Protein AF-A0A439CW96-F1 (afdb_monomer_lite)

Secondary structure (DSSP, 8-state):
-PPPHHHHHHHHHHHHHHHHHHH----HHHHHHHHHHHHHHTT-TTT---HHHHHHHHHHHH-HHHHHHTTPPPPPHHHHHHHHHHHHHHHHHHHHHHH-HHHHHHHHHHHHHHHHIIIII-GGGT--SS------SSPPPTT----PPPP--S----SS--THHHHHHHHHHHHHHHHTT-

Sequence (182 aa):
MVMPPGALLASARSTMESLAVSEIRPSAASADLANNIITGLAGQPPTYASRGFMCAQAYWLNGRALAEKLEIDPPSLYYSSLVLGQCIFFMAMAYVNRTFSWLDERNINVVRKIFYTVLLEDKSKGALGYESKFLFKYLPEFGKMSTERGVATARTGVTKPGIERTALLSLITFSERGDEML

Radius of gyration: 20.48 Å; chains: 1; bounding box: 45×59×49 Å

pLDDT: mean 80.74, std 14.7, range [41.91, 96.0]

Structure (mmCIF, N/CA/C/O backbone):
data_AF-A0A439CW96-F1
#
_entry.id   AF-A0A439CW96-F1
#
loop_
_atom_site.group_PDB
_atom_site.id
_atom_site.type_symbol
_atom_site.label_atom_id
_atom_site.label_alt_id
_atom_site.label_comp_id
_atom_site.label_asym_id
_atom_site.label_entity_id
_atom_site.label_seq_id
_atom_site.pdbx_PDB_ins_code
_atom_site.Cartn_x
_atom_site.Cartn_y
_atom_site.Cartn_z
_atom_site.occupancy
_atom_site.B_iso_or_equiv
_atom_site.auth_seq_id
_atom_site.auth_comp_id
_atom_site.auth_asym_id
_atom_site.auth_atom_id
_atom_site.pdbx_PDB_model_num
ATOM 1 N N . MET A 1 1 ? 22.455 -15.485 29.164 1.00 52.53 1 MET A N 1
ATOM 2 C CA . MET A 1 1 ? 22.719 -14.040 29.003 1.00 52.53 1 MET A CA 1
ATOM 3 C C . MET A 1 1 ? 21.521 -13.440 28.281 1.00 52.53 1 MET A C 1
ATOM 5 O O . MET A 1 1 ? 21.306 -13.774 27.126 1.00 52.53 1 MET A O 1
ATOM 9 N N . VAL A 1 2 ? 20.666 -12.693 28.983 1.00 65.12 2 VAL A N 1
ATOM 10 C CA . VAL A 1 2 ? 19.451 -12.090 28.404 1.00 65.12 2 VAL A CA 1
ATOM 11 C C . VAL A 1 2 ? 19.848 -10.743 27.804 1.00 65.12 2 VAL A C 1
ATOM 13 O O . VAL A 1 2 ? 20.397 -9.903 28.512 1.00 65.12 2 VAL A O 1
ATOM 16 N N . MET A 1 3 ? 19.643 -10.562 26.499 1.00 61.06 3 MET A N 1
ATOM 17 C CA . MET A 1 3 ? 19.932 -9.289 25.834 1.00 61.06 3 MET A CA 1
ATOM 18 C C . MET A 1 3 ? 18.962 -8.197 26.311 1.00 61.06 3 MET A C 1
ATOM 20 O O . MET A 1 3 ? 17.778 -8.484 26.502 1.00 61.06 3 MET A O 1
ATOM 24 N N . PRO A 1 4 ? 19.419 -6.942 26.474 1.00 72.94 4 PRO A N 1
ATOM 25 C CA . PRO A 1 4 ? 18.525 -5.834 26.782 1.00 72.94 4 PRO A CA 1
ATOM 26 C C . PRO A 1 4 ? 17.531 -5.610 25.623 1.00 72.94 4 PRO A C 1
ATOM 28 O O . PRO A 1 4 ? 17.892 -5.806 24.460 1.00 72.94 4 PRO A O 1
ATOM 31 N N . PRO A 1 5 ? 16.290 -5.167 25.900 1.00 68.19 5 PRO A N 1
ATOM 32 C CA . PRO A 1 5 ? 15.204 -5.118 24.913 1.00 68.19 5 PRO A CA 1
ATOM 33 C C . PRO A 1 5 ? 15.522 -4.270 23.667 1.00 68.19 5 PRO A C 1
ATOM 35 O O . PRO A 1 5 ? 15.076 -4.597 22.571 1.00 68.19 5 PRO A O 1
ATOM 38 N N . GLY A 1 6 ? 16.355 -3.230 23.796 1.00 72.38 6 GLY A N 1
ATOM 39 C CA . GLY A 1 6 ? 16.816 -2.426 22.656 1.00 72.38 6 GLY A CA 1
ATOM 40 C C . GLY A 1 6 ? 17.860 -3.117 21.765 1.00 72.38 6 GLY A C 1
ATOM 41 O O . GLY A 1 6 ? 17.900 -2.866 20.562 1.00 72.38 6 GLY A O 1
ATOM 42 N N . ALA A 1 7 ? 18.672 -4.025 22.317 1.00 75.81 7 ALA A N 1
ATOM 43 C CA . ALA A 1 7 ? 19.696 -4.744 21.554 1.00 75.81 7 ALA A CA 1
ATOM 44 C C . ALA A 1 7 ? 19.087 -5.812 20.634 1.00 75.81 7 ALA A C 1
ATOM 46 O O . ALA A 1 7 ? 19.586 -6.024 19.530 1.00 75.81 7 ALA A O 1
ATOM 47 N N . LEU A 1 8 ? 17.971 -6.426 21.044 1.00 81.75 8 LEU A N 1
ATOM 48 C CA . LEU A 1 8 ? 17.232 -7.363 20.196 1.00 81.75 8 LEU A CA 1
ATOM 49 C C . LEU A 1 8 ? 16.668 -6.665 18.951 1.00 81.75 8 LEU A C 1
ATOM 51 O O . LEU A 1 8 ? 16.793 -7.196 17.852 1.00 81.75 8 LEU A O 1
ATOM 55 N N . LEU A 1 9 ? 16.101 -5.464 19.107 1.00 88.19 9 LEU A N 1
ATOM 56 C CA . LEU A 1 9 ? 15.564 -4.684 17.986 1.00 88.19 9 LEU A CA 1
ATOM 57 C C . LEU A 1 9 ? 16.662 -4.276 17.001 1.00 88.19 9 LEU A C 1
ATOM 59 O O . LEU A 1 9 ? 16.488 -4.423 15.793 1.00 88.19 9 LEU A O 1
ATOM 63 N N . ALA A 1 10 ? 17.805 -3.806 17.507 1.00 88.62 10 ALA A N 1
ATOM 64 C CA . ALA A 1 10 ? 18.946 -3.448 16.669 1.00 88.62 10 ALA A CA 1
ATOM 65 C C . ALA A 1 10 ? 19.503 -4.663 15.906 1.00 88.62 10 ALA A C 1
ATOM 67 O O . ALA A 1 10 ? 19.763 -4.578 14.706 1.00 88.62 10 ALA A O 1
ATOM 68 N N . SER A 1 11 ? 19.629 -5.811 16.578 1.00 90.50 11 SER A N 1
ATOM 69 C CA . SER A 1 11 ? 20.090 -7.058 15.961 1.00 90.50 11 SER A CA 1
ATOM 70 C 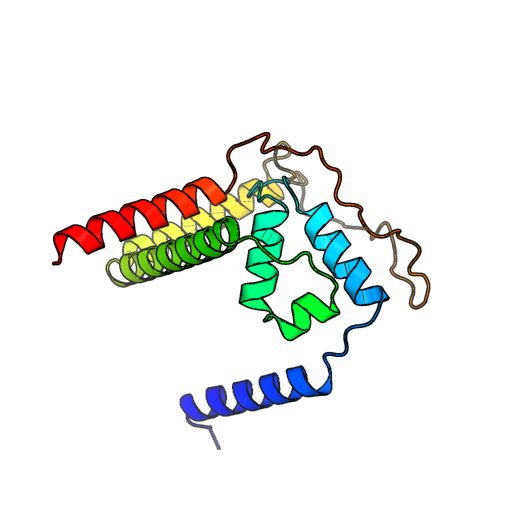C . SER A 1 11 ? 19.101 -7.594 14.917 1.00 90.50 11 SER A C 1
ATOM 72 O O . SER A 1 11 ? 19.513 -7.961 13.815 1.00 90.50 11 SER A O 1
ATOM 74 N N . ALA A 1 12 ? 17.798 -7.573 15.214 1.00 90.44 12 ALA A N 1
ATOM 75 C CA . ALA A 1 12 ? 16.750 -7.975 14.278 1.00 90.44 12 ALA A CA 1
ATOM 76 C C . ALA A 1 12 ? 16.735 -7.080 13.033 1.00 90.44 12 ALA A C 1
ATOM 78 O O . ALA A 1 12 ? 16.697 -7.585 11.911 1.00 90.44 12 ALA A O 1
ATOM 79 N N . ARG A 1 13 ? 16.846 -5.759 13.224 1.00 91.44 13 ARG A N 1
ATOM 80 C CA . ARG A 1 13 ? 16.946 -4.787 12.132 1.00 91.44 13 ARG A CA 1
ATOM 81 C C . ARG A 1 13 ? 18.163 -5.055 11.253 1.00 91.44 13 ARG A C 1
ATOM 83 O O . ARG A 1 13 ? 18.009 -5.175 10.045 1.00 91.44 13 ARG A O 1
ATOM 90 N N . SER A 1 14 ? 19.341 -5.211 11.854 1.00 92.88 14 SER A N 1
ATOM 91 C CA . SER A 1 14 ? 20.579 -5.498 11.120 1.00 92.88 14 SER A CA 1
ATOM 92 C C . SER A 1 14 ? 20.485 -6.796 10.310 1.00 92.88 14 SER A C 1
ATOM 94 O O . SER A 1 14 ? 20.914 -6.841 9.156 1.00 92.88 14 SER A O 1
ATOM 96 N N . THR A 1 15 ? 19.870 -7.833 10.882 1.00 93.12 15 THR A N 1
ATOM 97 C CA . THR A 1 15 ? 19.657 -9.115 10.197 1.00 93.12 15 THR A CA 1
ATOM 98 C C . THR A 1 15 ? 18.703 -8.954 9.012 1.00 93.12 15 THR A C 1
ATOM 100 O O . THR A 1 15 ? 19.012 -9.407 7.913 1.00 93.12 15 THR A O 1
ATOM 103 N N . MET A 1 16 ? 17.568 -8.270 9.201 1.00 92.50 16 MET A N 1
ATOM 104 C CA . MET A 1 16 ? 16.607 -8.009 8.123 1.00 92.50 16 MET A CA 1
ATOM 105 C C . MET A 1 16 ? 17.199 -7.148 7.004 1.00 92.50 16 MET A C 1
ATOM 107 O O . MET A 1 16 ? 17.011 -7.478 5.838 1.00 92.50 16 MET A O 1
ATOM 111 N N . GLU A 1 17 ? 17.930 -6.081 7.336 1.00 91.56 17 GLU A N 1
ATOM 112 C CA . GLU A 1 17 ? 18.596 -5.220 6.349 1.00 91.56 17 GLU A CA 1
ATOM 113 C C . GLU A 1 17 ? 19.644 -6.006 5.547 1.00 91.56 17 GLU A C 1
ATOM 115 O O . GLU A 1 17 ? 19.702 -5.883 4.325 1.00 91.56 17 GLU A O 1
ATOM 120 N N . SER A 1 18 ? 20.412 -6.877 6.210 1.00 92.44 18 SER A N 1
ATOM 121 C CA . SER A 1 18 ? 21.399 -7.734 5.542 1.00 92.44 18 SER A CA 1
ATOM 122 C C . SER A 1 18 ? 20.739 -8.699 4.554 1.00 92.44 18 SER A C 1
ATOM 124 O O . SER A 1 18 ? 21.168 -8.780 3.405 1.00 92.44 18 SER A O 1
ATOM 126 N N . LEU A 1 19 ? 19.664 -9.379 4.974 1.00 90.56 19 LEU A N 1
ATOM 127 C CA . LEU A 1 19 ? 18.907 -10.302 4.121 1.00 90.56 19 LEU A CA 1
ATOM 128 C C . LEU A 1 19 ? 18.227 -9.585 2.952 1.00 90.56 19 LEU A C 1
ATOM 130 O O . LEU A 1 19 ? 18.249 -10.075 1.825 1.00 90.56 19 LEU A O 1
ATOM 134 N N . ALA A 1 20 ? 17.637 -8.414 3.199 1.00 86.44 20 ALA A N 1
ATOM 135 C CA . ALA A 1 20 ? 16.988 -7.629 2.157 1.00 86.44 20 ALA A CA 1
ATOM 136 C C . ALA A 1 20 ? 17.982 -7.230 1.056 1.00 86.44 20 ALA A C 1
ATOM 138 O O . ALA A 1 20 ? 17.645 -7.277 -0.123 1.00 86.44 20 ALA A O 1
ATOM 139 N N . VAL A 1 21 ? 19.218 -6.880 1.418 1.00 87.19 21 VAL A N 1
ATOM 140 C CA . VAL A 1 21 ? 20.254 -6.515 0.443 1.00 87.19 21 VAL A CA 1
ATOM 141 C C . VAL A 1 21 ? 20.854 -7.743 -0.253 1.00 87.19 21 VAL A C 1
ATOM 143 O O . VAL A 1 21 ? 21.155 -7.664 -1.444 1.00 87.19 21 VAL A O 1
ATOM 146 N N . SER A 1 22 ? 21.033 -8.872 0.444 1.00 89.00 22 SER A N 1
ATOM 147 C CA . SER A 1 22 ? 21.681 -10.060 -0.136 1.00 89.00 22 SER A CA 1
ATOM 148 C C . SER A 1 22 ? 20.760 -10.875 -1.048 1.00 89.00 22 SER A C 1
ATOM 150 O O . SER A 1 22 ? 21.199 -11.327 -2.113 1.00 89.00 22 SER A O 1
ATOM 152 N N . GLU A 1 23 ? 19.494 -11.038 -0.649 1.00 88.81 23 GLU A N 1
ATOM 153 C CA . GLU A 1 23 ? 18.560 -11.987 -1.266 1.00 88.81 23 GLU A CA 1
ATOM 154 C C . GLU A 1 23 ? 17.615 -11.355 -2.292 1.00 88.81 23 GLU A C 1
ATOM 156 O O . GLU A 1 23 ? 17.154 -12.041 -3.207 1.00 88.81 23 GLU A O 1
ATOM 161 N N . ILE A 1 24 ? 17.307 -10.056 -2.194 1.00 87.56 24 ILE A N 1
ATOM 162 C CA . ILE A 1 24 ? 16.339 -9.430 -3.106 1.00 87.56 24 ILE A CA 1
ATOM 163 C C . ILE A 1 24 ? 16.982 -9.215 -4.479 1.00 87.56 24 ILE A C 1
ATOM 165 O O . ILE A 1 24 ? 17.695 -8.242 -4.733 1.00 87.56 24 ILE A O 1
ATOM 169 N N . ARG A 1 25 ? 16.679 -10.132 -5.401 1.00 89.44 25 ARG A N 1
ATOM 170 C CA . ARG A 1 25 ? 17.094 -10.074 -6.807 1.00 89.44 25 ARG A CA 1
ATOM 171 C C . ARG A 1 25 ? 15.866 -10.112 -7.713 1.00 89.44 25 ARG A C 1
ATOM 173 O O . ARG A 1 25 ? 15.357 -11.196 -8.000 1.00 89.44 25 ARG A O 1
ATOM 180 N N . PRO A 1 26 ? 15.366 -8.947 -8.158 1.00 89.69 26 PRO A N 1
ATOM 181 C CA . PRO A 1 26 ? 14.248 -8.910 -9.087 1.00 89.69 26 PRO A CA 1
ATOM 182 C C . PRO A 1 26 ? 14.643 -9.580 -10.409 1.00 89.69 26 PRO A C 1
ATOM 184 O O . PRO A 1 26 ? 15.727 -9.361 -10.948 1.00 89.69 26 PRO A O 1
ATOM 187 N N . SER A 1 27 ? 13.745 -10.422 -10.898 1.00 91.44 27 SER A N 1
ATOM 188 C CA . SER A 1 27 ? 13.797 -11.142 -12.171 1.00 91.44 27 SER A CA 1
ATOM 189 C C . SER A 1 27 ? 12.562 -10.812 -13.013 1.00 91.44 27 SER A C 1
ATOM 191 O O . SER A 1 27 ? 11.566 -10.317 -12.478 1.00 91.44 27 SER A O 1
ATOM 193 N N . ALA A 1 28 ? 12.580 -11.149 -14.306 1.00 89.69 28 ALA A N 1
ATOM 194 C CA . ALA A 1 28 ? 11.418 -10.974 -15.187 1.00 89.69 28 ALA A CA 1
ATOM 195 C C . ALA A 1 28 ? 10.148 -11.625 -14.599 1.00 89.69 28 ALA A C 1
ATOM 197 O O . ALA A 1 28 ? 9.114 -10.980 -14.462 1.00 89.69 28 ALA A O 1
ATOM 198 N N . ALA A 1 29 ? 10.281 -12.854 -14.090 1.00 88.06 29 ALA A N 1
ATOM 199 C CA . ALA A 1 29 ? 9.202 -13.578 -13.424 1.00 88.06 29 ALA A CA 1
ATOM 200 C C . ALA A 1 29 ? 8.619 -12.821 -12.211 1.00 88.06 29 ALA A C 1
ATOM 202 O O . ALA A 1 29 ? 7.410 -12.839 -11.980 1.00 88.06 29 ALA A O 1
ATOM 203 N N . SER A 1 30 ? 9.465 -12.138 -11.430 1.00 90.00 30 SER A N 1
ATOM 204 C CA . SER A 1 30 ? 9.002 -11.332 -10.292 1.00 90.00 30 SER A CA 1
ATOM 205 C C . SER A 1 30 ? 8.322 -10.027 -10.714 1.00 90.00 30 SER A C 1
ATOM 207 O O . SER A 1 30 ? 7.385 -9.599 -10.043 1.00 90.00 30 SER A O 1
ATOM 209 N N . ALA A 1 31 ? 8.747 -9.420 -11.827 1.00 91.88 31 ALA A N 1
ATOM 210 C CA . ALA A 1 31 ? 8.111 -8.229 -12.389 1.00 91.88 31 ALA A CA 1
ATOM 211 C C . ALA A 1 31 ? 6.704 -8.550 -12.920 1.00 91.88 31 ALA A C 1
ATOM 213 O O . ALA A 1 31 ? 5.745 -7.822 -12.636 1.00 91.88 31 ALA A O 1
ATOM 214 N N . ASP A 1 32 ? 6.560 -9.686 -13.607 1.00 91.75 32 ASP A N 1
ATOM 215 C CA . ASP A 1 32 ? 5.264 -10.192 -14.063 1.00 91.75 32 ASP A CA 1
ATOM 216 C C . ASP A 1 32 ? 4.342 -10.479 -12.877 1.00 91.75 32 ASP A C 1
ATOM 218 O O . ASP A 1 32 ? 3.198 -10.020 -12.842 1.00 91.75 32 ASP A O 1
ATOM 222 N N . LEU A 1 33 ? 4.853 -11.168 -11.852 1.00 91.50 33 LEU A N 1
ATOM 223 C CA . LEU A 1 33 ? 4.088 -11.464 -10.645 1.00 91.50 33 LEU A CA 1
ATOM 224 C C . LEU A 1 33 ? 3.634 -10.189 -9.919 1.00 91.50 33 LEU A C 1
ATOM 226 O O . LEU A 1 33 ? 2.467 -10.090 -9.541 1.00 91.50 33 LEU A O 1
ATOM 230 N N . ALA A 1 34 ? 4.517 -9.202 -9.747 1.00 93.19 34 ALA A N 1
ATOM 231 C CA . ALA A 1 34 ? 4.181 -7.939 -9.092 1.00 93.19 34 ALA A CA 1
ATOM 232 C C . ALA A 1 34 ? 3.062 -7.194 -9.838 1.00 93.19 34 ALA A C 1
ATOM 234 O O . ALA A 1 34 ? 2.085 -6.753 -9.227 1.00 93.19 34 ALA A O 1
ATOM 235 N N . ASN A 1 35 ? 3.151 -7.109 -11.167 1.00 93.88 35 ASN A N 1
ATOM 236 C CA . ASN A 1 35 ? 2.121 -6.466 -11.981 1.00 93.88 35 ASN A CA 1
ATOM 237 C C . ASN A 1 35 ? 0.805 -7.255 -12.005 1.00 93.88 35 ASN A C 1
ATOM 239 O O . ASN A 1 35 ? -0.267 -6.643 -12.004 1.00 93.88 35 ASN A O 1
ATOM 243 N N . ASN A 1 36 ? 0.860 -8.586 -11.937 1.00 91.44 36 ASN A N 1
ATOM 244 C CA . ASN A 1 36 ? -0.321 -9.440 -11.811 1.00 91.44 36 ASN A CA 1
ATOM 245 C C . ASN A 1 36 ? -1.033 -9.237 -10.473 1.00 91.44 36 ASN A C 1
ATOM 247 O O . ASN A 1 36 ? -2.257 -9.140 -10.454 1.00 91.44 36 ASN A O 1
ATOM 251 N N . ILE A 1 37 ? -0.290 -9.106 -9.370 1.00 92.38 37 ILE A N 1
ATOM 252 C CA . ILE A 1 37 ? -0.865 -8.794 -8.053 1.00 92.38 37 ILE A CA 1
ATOM 253 C C . ILE A 1 37 ? -1.561 -7.432 -8.092 1.00 92.38 37 ILE A C 1
ATOM 255 O O . ILE A 1 37 ? -2.721 -7.331 -7.695 1.00 92.38 37 ILE A O 1
ATOM 259 N N . ILE A 1 38 ? -0.895 -6.392 -8.608 1.00 93.12 38 ILE A N 1
ATOM 260 C CA . ILE A 1 38 ? -1.498 -5.053 -8.671 1.00 93.12 38 ILE A CA 1
ATOM 261 C C . ILE A 1 38 ? -2.743 -5.067 -9.564 1.00 93.12 38 ILE A C 1
ATOM 263 O O . ILE A 1 38 ? -3.768 -4.507 -9.195 1.00 93.12 38 ILE A O 1
ATOM 267 N N . THR A 1 39 ? -2.687 -5.720 -10.723 1.00 90.06 39 THR A N 1
ATOM 268 C CA . THR A 1 39 ? -3.833 -5.800 -11.641 1.00 90.06 39 THR A CA 1
ATOM 269 C C . THR A 1 39 ? -4.982 -6.602 -11.033 1.00 90.06 39 THR A C 1
ATOM 271 O O . THR A 1 39 ? -6.131 -6.178 -11.109 1.00 90.06 39 THR A O 1
ATOM 274 N N . GLY A 1 40 ? -4.679 -7.722 -10.375 1.00 86.06 40 GLY A N 1
ATOM 275 C CA . GLY A 1 40 ? -5.670 -8.586 -9.739 1.00 86.06 40 GLY A CA 1
ATOM 276 C C . GLY A 1 40 ? -6.372 -7.942 -8.545 1.00 86.06 40 GLY A C 1
ATOM 277 O O . GLY A 1 40 ? -7.528 -8.256 -8.292 1.00 86.06 40 GLY A O 1
ATOM 278 N N . LEU A 1 41 ? -5.709 -7.026 -7.833 1.00 89.00 41 LEU A N 1
ATOM 279 C CA . LEU A 1 41 ? -6.296 -6.291 -6.706 1.00 89.00 41 LEU A CA 1
ATOM 280 C C . LEU A 1 41 ? -6.974 -4.977 -7.123 1.00 89.00 41 LEU A C 1
ATOM 282 O O . LEU A 1 41 ? -7.729 -4.394 -6.341 1.00 89.00 41 LEU A O 1
ATOM 286 N N . ALA A 1 42 ? -6.739 -4.502 -8.348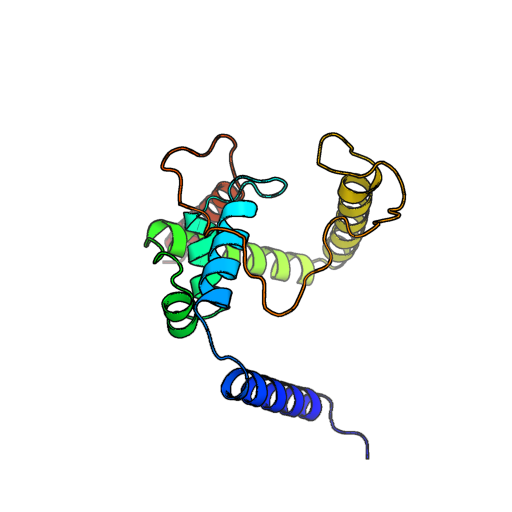 1.00 89.44 42 ALA A N 1
ATOM 287 C CA . ALA A 1 42 ? -7.241 -3.208 -8.795 1.00 89.44 42 ALA A CA 1
ATOM 288 C C . ALA A 1 42 ? -8.760 -3.191 -8.879 1.00 89.44 42 ALA A C 1
ATOM 290 O O . ALA A 1 42 ? -9.386 -4.056 -9.494 1.00 89.44 42 ALA A O 1
ATOM 291 N N . GLY A 1 43 ? -9.357 -2.183 -8.240 1.00 84.44 43 GLY A N 1
ATOM 292 C CA . GLY A 1 43 ? -10.804 -2.016 -8.196 1.00 84.44 43 GLY A CA 1
ATOM 293 C C . GLY A 1 43 ? -11.539 -3.172 -7.515 1.00 84.44 43 GLY A C 1
ATOM 294 O O . GLY A 1 43 ? -12.754 -3.271 -7.676 1.00 84.44 43 GLY A O 1
ATOM 295 N N . GLN A 1 44 ? -10.844 -4.037 -6.768 1.00 82.25 44 GLN A N 1
ATOM 296 C CA . GLN A 1 44 ? -11.469 -5.149 -6.058 1.00 82.25 44 GLN A CA 1
ATOM 297 C C . GLN A 1 44 ? -11.900 -4.749 -4.640 1.00 82.25 44 GLN A C 1
ATOM 299 O O . GLN A 1 44 ? -11.273 -3.889 -4.007 1.00 82.25 44 GLN A O 1
ATOM 304 N N . PRO A 1 45 ? -12.967 -5.364 -4.100 1.00 79.38 45 PRO A N 1
ATOM 305 C CA . PRO A 1 45 ? -13.297 -5.231 -2.686 1.00 79.38 45 PRO A CA 1
ATOM 306 C C . PRO A 1 45 ? -12.151 -5.756 -1.793 1.00 79.38 45 PRO A C 1
ATOM 308 O O . PRO A 1 45 ? -11.410 -6.645 -2.208 1.00 79.38 45 PRO A O 1
ATOM 311 N N . PRO A 1 46 ? -12.010 -5.252 -0.551 1.00 74.12 46 PRO A N 1
ATOM 312 C CA . PRO A 1 46 ? -12.899 -4.298 0.119 1.00 74.12 46 PRO A CA 1
ATOM 313 C C . PRO A 1 46 ? -12.543 -2.821 -0.118 1.00 74.12 46 PRO A C 1
ATOM 315 O O . PRO A 1 46 ? -13.357 -1.953 0.185 1.00 74.12 46 PRO A O 1
ATOM 318 N N . THR A 1 47 ? -11.348 -2.517 -0.633 1.00 81.56 47 THR A N 1
ATOM 319 C CA . THR A 1 47 ? -10.826 -1.140 -0.705 1.00 81.56 47 THR A CA 1
ATOM 320 C C . THR A 1 47 ? -11.146 -0.425 -2.012 1.00 81.56 47 THR A C 1
ATOM 322 O O . THR A 1 47 ? -11.143 0.807 -2.033 1.00 81.56 47 THR A O 1
ATOM 325 N N . TYR A 1 48 ? -11.408 -1.171 -3.092 1.00 86.50 48 TYR A N 1
ATOM 326 C CA . TYR A 1 48 ? -11.623 -0.642 -4.442 1.00 86.50 48 TYR A CA 1
ATOM 327 C C . TYR A 1 48 ? -10.522 0.348 -4.871 1.00 86.50 48 TYR A C 1
ATOM 329 O O . TYR A 1 48 ? -10.797 1.354 -5.522 1.00 86.50 48 TYR A O 1
ATOM 337 N N . ALA A 1 49 ? -9.273 0.091 -4.466 1.00 89.19 49 ALA A N 1
ATOM 338 C CA . ALA A 1 49 ? -8.129 0.945 -4.783 1.00 89.19 49 ALA A CA 1
ATOM 339 C C . ALA A 1 49 ? -7.855 0.963 -6.296 1.00 89.19 49 ALA A C 1
ATOM 341 O O . ALA A 1 49 ? -7.875 -0.090 -6.943 1.00 89.19 49 ALA A O 1
ATOM 342 N N . SER A 1 50 ? -7.573 2.138 -6.872 1.00 91.75 50 SER A N 1
ATOM 343 C CA . SER A 1 50 ? -7.171 2.202 -8.276 1.00 91.75 50 SER A CA 1
ATOM 344 C C . SER A 1 50 ? -5.775 1.611 -8.469 1.00 91.75 50 SER A C 1
ATOM 346 O O . SER A 1 50 ? -4.954 1.547 -7.547 1.00 91.75 50 SER A O 1
ATOM 348 N N . ARG A 1 51 ? -5.471 1.225 -9.713 1.00 91.62 51 ARG A N 1
ATOM 349 C CA . ARG A 1 51 ? -4.126 0.776 -10.078 1.00 91.62 51 ARG A CA 1
ATOM 350 C C . ARG A 1 51 ? -3.068 1.838 -9.765 1.00 91.62 51 ARG A C 1
ATOM 352 O O . ARG A 1 51 ? -2.039 1.497 -9.193 1.00 91.62 51 ARG A O 1
ATOM 359 N N . GLY A 1 52 ? -3.328 3.105 -10.101 1.00 91.94 52 GLY A N 1
ATOM 360 C CA . GLY A 1 52 ? -2.371 4.196 -9.889 1.00 91.94 52 GLY A CA 1
ATOM 361 C C . GLY A 1 52 ? -2.033 4.402 -8.413 1.00 91.94 52 GLY A C 1
ATOM 362 O O . GLY A 1 52 ? -0.867 4.571 -8.060 1.00 91.94 52 GLY A O 1
ATOM 363 N N . PHE A 1 53 ? -3.032 4.288 -7.538 1.00 92.81 53 PHE A N 1
ATOM 364 C CA . PHE A 1 53 ? -2.826 4.368 -6.097 1.00 92.81 53 PHE A CA 1
ATOM 365 C C . PHE A 1 53 ? -2.044 3.177 -5.538 1.00 92.81 53 PHE A C 1
ATOM 367 O O . PHE A 1 53 ? -1.173 3.352 -4.689 1.00 92.81 53 PHE A O 1
ATOM 374 N N . MET A 1 54 ? -2.285 1.965 -6.039 1.00 93.50 54 MET A N 1
ATOM 375 C CA . MET A 1 54 ? -1.493 0.798 -5.640 1.00 93.50 54 MET A CA 1
ATOM 376 C C . MET A 1 54 ? -0.051 0.858 -6.143 1.00 93.50 54 MET A C 1
ATOM 378 O O . MET A 1 54 ? 0.852 0.492 -5.395 1.00 93.50 54 MET A O 1
ATOM 382 N N . CYS A 1 55 ? 0.190 1.367 -7.355 1.00 94.94 55 CYS A N 1
ATOM 383 C CA . CYS A 1 55 ? 1.548 1.638 -7.828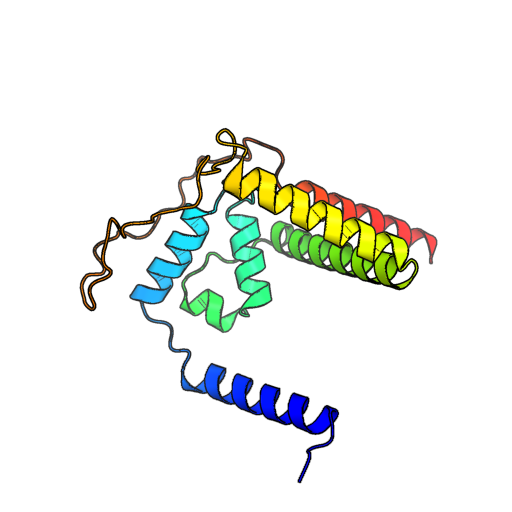 1.00 94.94 55 CYS A CA 1
ATOM 384 C C . CYS A 1 55 ? 2.246 2.651 -6.910 1.00 94.94 55 CYS A C 1
ATOM 386 O O . CYS A 1 55 ? 3.366 2.404 -6.471 1.00 94.94 55 CYS A O 1
ATOM 388 N N . ALA A 1 56 ? 1.572 3.745 -6.535 1.00 95.75 56 ALA A N 1
ATOM 389 C CA . ALA A 1 56 ? 2.126 4.726 -5.602 1.00 95.75 56 ALA A CA 1
ATOM 390 C C . ALA A 1 56 ? 2.478 4.110 -4.239 1.00 95.75 56 ALA A C 1
ATOM 392 O O . ALA A 1 56 ? 3.580 4.335 -3.736 1.00 95.75 56 ALA A O 1
ATOM 393 N N . GLN A 1 57 ? 1.600 3.275 -3.674 1.00 94.44 57 GLN A N 1
ATOM 394 C CA . GLN A 1 57 ? 1.895 2.547 -2.436 1.00 94.44 57 GLN A CA 1
ATOM 395 C C . GLN A 1 57 ? 3.088 1.597 -2.599 1.00 94.44 57 GLN A C 1
ATOM 397 O O . GLN A 1 57 ? 3.957 1.557 -1.730 1.00 94.44 57 GLN A O 1
ATOM 402 N N . ALA A 1 58 ? 3.178 0.873 -3.718 1.00 95.00 58 ALA A N 1
ATOM 403 C CA . ALA A 1 58 ? 4.305 -0.014 -3.985 1.00 95.00 58 ALA A CA 1
ATOM 404 C C . ALA A 1 58 ? 5.636 0.755 -4.040 1.00 95.00 58 ALA A C 1
ATOM 406 O O . ALA A 1 58 ? 6.617 0.293 -3.460 1.00 95.00 58 ALA A O 1
ATOM 407 N N . TYR A 1 59 ? 5.659 1.942 -4.654 1.00 96.00 59 TYR A N 1
ATOM 408 C CA . TYR A 1 59 ? 6.834 2.818 -4.680 1.00 96.00 59 TYR A CA 1
ATOM 409 C C . TYR A 1 59 ? 7.228 3.330 -3.290 1.00 96.00 59 TYR A C 1
ATOM 411 O O . TYR A 1 59 ? 8.414 3.345 -2.965 1.00 96.00 59 TYR A O 1
ATOM 419 N N . TRP A 1 60 ? 6.259 3.733 -2.463 1.00 94.81 60 TRP A N 1
ATOM 420 C CA . TRP A 1 60 ? 6.525 4.227 -1.106 1.00 94.81 60 TRP A CA 1
ATOM 421 C C . TRP A 1 60 ? 7.020 3.127 -0.162 1.00 94.81 60 TRP A C 1
ATOM 423 O O . TRP A 1 60 ? 7.929 3.369 0.626 1.00 94.81 60 TRP A O 1
ATOM 433 N N . LEU A 1 61 ? 6.448 1.923 -0.248 1.00 92.69 61 LEU A N 1
ATOM 434 C CA . LEU A 1 61 ? 6.777 0.811 0.649 1.00 92.69 61 LEU A CA 1
ATOM 435 C C . LEU A 1 61 ? 8.087 0.112 0.280 1.00 92.69 61 LEU A C 1
ATOM 437 O O . LEU A 1 61 ? 8.861 -0.246 1.162 1.00 92.69 61 LEU A O 1
ATOM 441 N N . ASN A 1 62 ? 8.332 -0.096 -1.015 1.00 92.25 62 ASN A N 1
ATOM 442 C CA . ASN A 1 62 ? 9.480 -0.872 -1.496 1.00 92.25 62 ASN A CA 1
ATOM 443 C C . ASN A 1 62 ? 10.666 0.009 -1.907 1.00 92.25 62 ASN A C 1
ATOM 445 O O . ASN A 1 62 ? 11.780 -0.480 -2.086 1.00 92.25 62 ASN A O 1
ATOM 449 N N . GLY A 1 63 ? 10.428 1.308 -2.081 1.00 92.44 63 GLY A N 1
ATOM 450 C CA . GLY A 1 63 ? 11.399 2.240 -2.622 1.00 92.44 63 GLY A CA 1
ATOM 451 C C . GLY A 1 63 ? 11.467 2.210 -4.149 1.00 92.44 63 GLY A C 1
ATOM 452 O O . GLY A 1 63 ? 11.160 1.224 -4.824 1.00 92.44 63 GLY A O 1
ATOM 453 N N . ARG A 1 64 ? 11.926 3.335 -4.700 1.00 94.38 64 ARG A N 1
ATOM 454 C CA . ARG A 1 64 ? 11.991 3.585 -6.144 1.00 94.38 64 ARG A CA 1
ATOM 455 C C . ARG A 1 64 ? 12.824 2.546 -6.900 1.00 94.38 64 ARG A C 1
ATOM 457 O O . ARG A 1 64 ? 12.365 2.030 -7.910 1.00 94.38 64 ARG A O 1
ATOM 464 N N . ALA A 1 65 ? 14.008 2.207 -6.391 1.00 92.62 65 ALA A N 1
ATOM 465 C CA . ALA A 1 65 ? 14.934 1.305 -7.077 1.00 92.62 65 ALA A CA 1
ATOM 466 C C . ALA A 1 65 ? 14.373 -0.115 -7.259 1.00 92.62 65 ALA A C 1
ATOM 468 O O . ALA A 1 65 ? 14.639 -0.758 -8.272 1.00 92.62 65 ALA A O 1
ATOM 469 N N . LEU A 1 66 ? 13.604 -0.618 -6.287 1.00 92.75 66 LEU A N 1
ATOM 470 C CA . LEU A 1 66 ? 12.986 -1.939 -6.389 1.00 92.75 66 LEU A CA 1
ATOM 471 C C . LEU A 1 66 ? 11.740 -1.898 -7.279 1.00 92.75 66 LEU A C 1
ATOM 473 O O . LEU A 1 66 ? 11.574 -2.775 -8.121 1.00 92.75 66 LEU A O 1
ATOM 477 N N . ALA A 1 67 ? 10.908 -0.862 -7.146 1.00 94.81 67 ALA A N 1
ATOM 478 C CA . ALA A 1 67 ? 9.714 -0.698 -7.973 1.00 94.81 67 ALA A CA 1
ATOM 479 C C . ALA A 1 67 ? 10.047 -0.554 -9.470 1.00 94.81 67 ALA A C 1
ATOM 481 O O . ALA A 1 67 ? 9.391 -1.178 -10.301 1.00 94.81 67 ALA A O 1
ATOM 482 N N . GLU A 1 68 ? 11.109 0.186 -9.808 1.00 95.31 68 GLU A N 1
ATOM 483 C CA . GLU A 1 68 ? 11.601 0.310 -11.187 1.00 95.31 68 GLU A CA 1
ATOM 484 C C . GLU A 1 68 ? 12.100 -1.034 -11.737 1.00 95.31 68 GLU A C 1
ATOM 486 O O . GLU A 1 68 ? 11.771 -1.393 -12.864 1.00 95.31 68 GLU A O 1
ATOM 491 N N . LYS A 1 69 ? 12.827 -1.827 -10.937 1.00 94.19 69 LYS A N 1
ATOM 492 C CA . LYS A 1 69 ? 13.285 -3.168 -11.350 1.00 94.19 69 LYS A CA 1
ATOM 493 C C . LYS A 1 69 ? 12.156 -4.195 -11.480 1.00 94.19 69 LYS A C 1
ATOM 495 O O . LYS A 1 69 ? 12.318 -5.179 -12.192 1.00 94.19 69 LYS A O 1
ATOM 500 N N . LEU A 1 70 ? 11.043 -3.993 -10.777 1.00 94.19 70 LEU A N 1
ATOM 501 C CA . LEU A 1 70 ? 9.816 -4.784 -10.920 1.00 94.19 70 LEU A CA 1
ATOM 502 C C . LEU A 1 70 ? 8.913 -4.264 -12.045 1.00 94.19 70 LEU A C 1
ATOM 504 O O . LEU A 1 70 ? 7.814 -4.786 -12.229 1.00 94.19 70 LEU A O 1
ATOM 508 N N . GLU A 1 71 ? 9.363 -3.236 -12.773 1.00 95.12 71 GLU A N 1
ATOM 509 C CA . GLU A 1 71 ? 8.629 -2.612 -13.869 1.00 95.12 71 GLU A CA 1
ATOM 510 C C . GLU A 1 71 ? 7.200 -2.228 -13.453 1.00 95.12 71 GLU A C 1
ATOM 512 O O . GLU A 1 71 ? 6.213 -2.535 -14.129 1.00 95.12 71 GLU A O 1
ATOM 517 N N . ILE A 1 72 ? 7.081 -1.624 -12.271 1.00 95.25 72 ILE A N 1
ATOM 518 C CA . ILE A 1 72 ? 5.835 -1.032 -11.788 1.00 95.25 72 ILE A CA 1
ATOM 519 C C . ILE A 1 72 ? 5.712 0.358 -12.411 1.00 95.25 72 ILE A C 1
ATOM 521 O O . ILE A 1 72 ? 6.678 1.116 -12.426 1.00 95.25 72 ILE A O 1
ATOM 525 N N . ASP A 1 73 ? 4.520 0.706 -12.896 1.00 93.19 73 ASP A N 1
ATOM 526 C CA . ASP A 1 73 ? 4.282 2.020 -13.497 1.00 93.19 73 ASP A CA 1
ATOM 527 C C . ASP A 1 73 ? 4.603 3.154 -12.502 1.00 93.19 73 ASP A C 1
ATOM 529 O O . ASP A 1 73 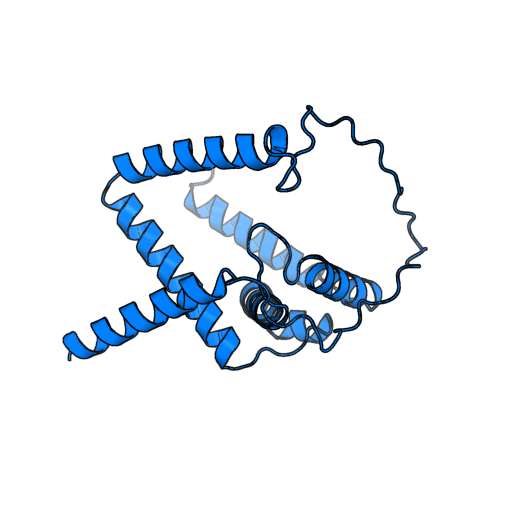? 4.132 3.109 -11.355 1.00 93.19 73 ASP A O 1
ATOM 533 N N . PRO A 1 74 ? 5.361 4.189 -12.913 1.00 92.94 74 PRO A N 1
ATOM 534 C CA . PRO A 1 74 ? 5.715 5.287 -12.027 1.00 92.94 74 PRO A CA 1
ATOM 535 C C . PRO A 1 74 ? 4.458 6.055 -11.588 1.00 92.94 74 PRO A C 1
ATOM 537 O O . PRO A 1 74 ? 3.590 6.361 -12.414 1.00 92.94 74 PRO A O 1
ATOM 540 N N . PRO A 1 75 ? 4.332 6.393 -10.293 1.00 93.38 75 PRO A N 1
ATOM 541 C CA . PRO A 1 75 ? 3.144 7.058 -9.789 1.00 93.38 75 PRO A CA 1
ATOM 542 C C . PRO A 1 75 ? 3.109 8.528 -10.204 1.00 93.38 75 PRO A C 1
ATOM 544 O O . PRO A 1 75 ? 4.132 9.211 -10.261 1.00 93.38 75 PRO A O 1
ATOM 547 N N . SER A 1 76 ? 1.903 9.051 -10.427 1.00 93.12 76 SER A N 1
ATOM 548 C CA . SER A 1 76 ? 1.710 10.491 -10.581 1.00 93.12 76 SER A CA 1
ATOM 549 C C . SER A 1 76 ? 1.883 11.211 -9.240 1.00 93.12 76 SER A C 1
ATOM 551 O O . SER A 1 76 ? 1.738 10.615 -8.164 1.00 93.12 76 SER A O 1
ATOM 553 N N . LEU A 1 77 ? 2.143 12.521 -9.296 1.00 92.25 77 LEU A N 1
ATOM 554 C CA . LEU A 1 77 ? 2.180 13.360 -8.094 1.00 92.25 77 LEU A CA 1
ATOM 555 C C . LEU A 1 77 ? 0.857 13.281 -7.325 1.00 92.25 77 LEU A C 1
ATOM 557 O O . LEU A 1 77 ? 0.878 13.136 -6.111 1.00 92.25 77 LEU A O 1
ATOM 561 N N . TYR A 1 78 ? -0.274 13.258 -8.037 1.00 92.69 78 TYR A N 1
ATOM 562 C CA . TYR A 1 78 ? -1.599 13.094 -7.439 1.00 92.69 78 TYR A CA 1
ATOM 563 C C . TYR A 1 78 ? -1.700 11.830 -6.571 1.00 92.69 78 TYR A C 1
ATOM 565 O O . TYR A 1 78 ? -2.030 11.920 -5.390 1.00 92.69 78 TYR A O 1
ATOM 573 N N . TYR A 1 79 ? -1.364 10.653 -7.114 1.00 93.25 79 TYR A N 1
ATOM 574 C CA . TYR A 1 79 ? -1.432 9.410 -6.338 1.00 93.25 79 TYR A CA 1
ATOM 575 C C . TYR A 1 79 ? -0.394 9.365 -5.213 1.00 93.25 79 TYR A C 1
ATOM 577 O O . TYR A 1 79 ? -0.684 8.835 -4.145 1.00 93.25 79 TYR A O 1
ATOM 585 N N . SER A 1 80 ? 0.781 9.967 -5.410 1.00 93.69 80 SER A N 1
ATOM 586 C CA . SER A 1 80 ? 1.791 10.090 -4.352 1.00 93.69 80 SER A CA 1
ATOM 587 C C . SER A 1 80 ? 1.294 10.953 -3.185 1.00 93.69 80 SER A C 1
ATOM 589 O O . SER A 1 80 ? 1.484 10.585 -2.027 1.00 93.69 80 SER A O 1
ATOM 591 N N . SER A 1 81 ? 0.595 12.056 -3.467 1.00 92.94 81 SER A N 1
ATOM 592 C CA . SER A 1 81 ? -0.056 12.885 -2.447 1.00 92.94 81 SER A CA 1
ATOM 593 C C . SER A 1 81 ? -1.161 12.121 -1.717 1.00 92.94 81 SER A C 1
ATOM 595 O O . SER A 1 81 ? -1.276 12.234 -0.502 1.00 92.94 81 SER A O 1
ATOM 597 N N . LEU A 1 82 ? -1.940 11.284 -2.408 1.00 93.44 82 LEU A N 1
ATOM 598 C CA . LEU A 1 82 ? -2.937 10.445 -1.737 1.00 93.44 82 LEU A CA 1
ATOM 599 C C . LEU A 1 82 ? -2.293 9.464 -0.745 1.00 93.44 82 LEU A C 1
ATOM 601 O O . LEU A 1 82 ? -2.814 9.288 0.353 1.00 93.44 82 LEU A O 1
ATOM 605 N N . VAL A 1 83 ? -1.148 8.858 -1.075 1.00 94.31 83 VAL A N 1
ATOM 606 C CA . VAL A 1 83 ? -0.431 7.983 -0.125 1.00 94.31 83 VAL A CA 1
ATOM 607 C C . VAL A 1 83 ? -0.001 8.766 1.120 1.00 94.31 83 VAL A C 1
ATOM 609 O O . VAL A 1 83 ? -0.185 8.286 2.238 1.00 94.31 83 VAL A O 1
ATOM 612 N N . LEU A 1 84 ? 0.472 10.006 0.959 1.00 93.56 84 LEU A N 1
ATOM 613 C CA . LEU A 1 84 ? 0.756 10.895 2.090 1.00 93.56 84 LEU A CA 1
ATOM 614 C C . LEU A 1 84 ? -0.498 11.149 2.946 1.00 93.56 84 LEU A C 1
ATOM 616 O O . LEU A 1 84 ? -0.437 11.045 4.171 1.00 93.56 84 LEU A O 1
ATOM 620 N N . GLY A 1 85 ? -1.642 11.424 2.316 1.00 91.94 85 GLY A N 1
ATOM 621 C CA . GLY A 1 85 ? -2.922 11.579 3.008 1.00 91.94 85 GLY A CA 1
ATOM 622 C C . GLY A 1 85 ? -3.305 10.341 3.825 1.00 91.94 85 GLY A C 1
ATOM 623 O O . GLY A 1 85 ? -3.734 10.461 4.976 1.00 91.94 85 GLY A O 1
ATOM 624 N N . GLN A 1 86 ? -3.090 9.140 3.283 1.00 93.88 86 GLN A N 1
ATOM 625 C CA . GLN A 1 86 ? -3.300 7.882 4.005 1.00 93.88 86 GLN A CA 1
ATOM 626 C C . GLN A 1 86 ? -2.359 7.748 5.216 1.00 93.88 86 GLN A C 1
ATOM 628 O O . GLN A 1 86 ? -2.806 7.346 6.291 1.00 93.88 86 GLN A O 1
ATOM 633 N N . CYS A 1 87 ? -1.085 8.128 5.086 1.00 93.25 87 CYS A N 1
ATOM 634 C CA . CYS A 1 87 ? -0.136 8.143 6.204 1.00 93.25 87 CYS A CA 1
ATOM 635 C C . CYS A 1 87 ? -0.590 9.093 7.323 1.00 93.25 87 CYS A C 1
ATOM 637 O O . CYS A 1 87 ? -0.596 8.702 8.491 1.00 93.25 87 CYS A O 1
ATOM 639 N N . ILE A 1 88 ? -1.038 10.304 6.976 1.00 93.06 88 ILE A N 1
ATOM 640 C CA . ILE A 1 88 ? -1.583 11.279 7.937 1.00 93.06 88 ILE A CA 1
ATOM 641 C C . ILE A 1 88 ? -2.814 10.707 8.645 1.00 93.06 88 ILE A C 1
ATOM 643 O O . ILE A 1 88 ? -2.925 10.804 9.867 1.00 93.06 88 ILE A O 1
ATOM 647 N N . PHE A 1 89 ? -3.715 10.061 7.902 1.00 90.69 89 PHE A N 1
ATOM 648 C CA . PHE A 1 89 ? -4.891 9.410 8.474 1.00 90.69 89 PHE A CA 1
ATOM 649 C C . PHE A 1 89 ? -4.505 8.340 9.506 1.00 90.69 89 PHE A C 1
ATOM 651 O O . PHE A 1 89 ? -5.044 8.327 10.615 1.00 90.69 89 PHE A O 1
ATOM 658 N N . PHE A 1 90 ? -3.540 7.475 9.185 1.00 91.69 90 PHE A N 1
ATOM 659 C CA . PHE A 1 90 ? -3.059 6.458 10.121 1.00 91.69 90 PHE A CA 1
ATOM 660 C C . PHE A 1 90 ? -2.375 7.058 11.346 1.00 91.69 90 PHE A C 1
ATOM 662 O O . PHE A 1 90 ? -2.620 6.590 12.457 1.00 91.69 90 PHE A O 1
ATOM 669 N N . MET A 1 91 ? -1.576 8.113 11.175 1.00 91.81 91 MET A N 1
ATOM 670 C CA . MET A 1 91 ? -0.984 8.835 12.301 1.00 91.81 91 MET A CA 1
ATOM 671 C C . MET A 1 91 ? -2.065 9.411 13.215 1.00 91.81 91 MET A C 1
ATOM 673 O O . MET A 1 91 ? -2.039 9.163 14.418 1.00 91.81 91 MET A O 1
ATOM 677 N N . ALA A 1 92 ? -3.043 10.127 12.657 1.00 90.19 92 ALA A N 1
ATOM 678 C CA . ALA A 1 92 ? -4.144 10.703 13.421 1.00 90.19 92 ALA A CA 1
ATOM 679 C C . ALA A 1 92 ? -4.904 9.623 14.205 1.00 90.19 92 ALA A C 1
ATOM 681 O O . ALA A 1 92 ? -5.097 9.757 15.413 1.00 90.19 92 ALA A O 1
ATOM 682 N N . MET A 1 93 ? -5.250 8.511 13.552 1.00 87.56 93 MET A N 1
ATOM 683 C CA . MET A 1 93 ? -5.887 7.366 14.205 1.00 87.56 93 MET A CA 1
ATOM 684 C C . MET A 1 93 ? -5.025 6.791 15.334 1.00 87.56 93 MET A C 1
ATOM 686 O O . MET A 1 93 ? -5.545 6.508 16.413 1.00 87.56 93 MET A O 1
ATOM 690 N N . ALA A 1 94 ? -3.716 6.635 15.131 1.00 89.19 94 ALA A N 1
ATOM 691 C CA . ALA A 1 94 ? -2.814 6.118 16.156 1.00 89.19 94 ALA A CA 1
ATOM 692 C C . ALA A 1 94 ? -2.745 7.046 17.381 1.00 89.19 94 ALA A C 1
ATOM 694 O O . ALA A 1 94 ? -2.835 6.577 18.515 1.00 89.19 94 ALA A O 1
ATOM 695 N N . TYR A 1 95 ? -2.650 8.362 17.174 1.00 90.00 95 TYR A N 1
ATOM 696 C CA . TYR A 1 95 ? -2.625 9.335 18.269 1.00 90.00 95 TYR A CA 1
ATOM 697 C C . TYR A 1 95 ? -3.964 9.426 19.014 1.00 90.00 95 TYR A C 1
ATOM 699 O O . TYR A 1 95 ? -3.972 9.530 20.243 1.00 90.00 95 TYR A O 1
ATOM 707 N N . VAL A 1 96 ? -5.094 9.322 18.308 1.00 89.12 96 VAL A N 1
ATOM 708 C CA . VAL A 1 96 ? -6.428 9.286 18.929 1.00 89.12 96 VAL A CA 1
ATOM 709 C C . VAL A 1 96 ? -6.588 8.035 19.794 1.00 89.12 96 VAL A C 1
ATOM 711 O O . VAL A 1 96 ? -6.953 8.153 20.962 1.00 89.12 96 VAL A O 1
ATOM 714 N N . ASN A 1 97 ? -6.249 6.853 19.269 1.00 87.31 97 ASN A N 1
ATOM 715 C CA . ASN A 1 97 ? -6.316 5.601 20.032 1.00 87.31 97 ASN A CA 1
ATOM 716 C C . ASN A 1 97 ? -5.364 5.606 21.234 1.00 87.31 97 ASN A C 1
ATOM 718 O O . ASN A 1 97 ? -5.727 5.141 22.309 1.00 87.31 97 ASN A O 1
ATOM 722 N N . ARG A 1 98 ? -4.175 6.205 21.091 1.00 87.69 98 ARG A N 1
ATOM 723 C CA . ARG A 1 98 ? -3.235 6.382 22.205 1.00 87.69 98 ARG A CA 1
ATOM 724 C C . ARG A 1 98 ? -3.787 7.288 23.307 1.00 87.69 98 ARG A C 1
ATOM 726 O O . ARG A 1 98 ? -3.482 7.067 24.474 1.00 87.69 98 ARG A O 1
ATOM 733 N N . THR A 1 99 ? -4.555 8.313 22.947 1.00 90.81 99 THR A N 1
ATOM 734 C CA . THR A 1 99 ? -5.147 9.247 23.917 1.00 90.81 99 THR A CA 1
ATOM 735 C C . THR A 1 99 ? -6.321 8.613 24.663 1.00 90.81 99 THR A C 1
ATOM 737 O O . THR A 1 99 ? -6.519 8.879 25.846 1.00 90.81 99 THR A O 1
ATOM 740 N N . PHE A 1 100 ? -7.083 7.746 23.995 1.00 90.12 100 PHE A N 1
ATOM 741 C CA . PHE A 1 100 ? -8.282 7.127 24.551 1.00 90.12 100 PHE A CA 1
ATOM 742 C C . PHE A 1 100 ? -8.213 5.599 24.455 1.00 90.12 100 PHE A C 1
ATOM 744 O O . PHE A 1 100 ? -8.694 5.008 23.491 1.00 90.12 100 PHE A O 1
ATOM 751 N N . SER A 1 101 ? -7.697 4.939 25.494 1.00 84.00 101 SER A N 1
ATOM 752 C CA . SER A 1 101 ? -7.515 3.476 25.508 1.00 84.00 101 SER A CA 1
ATOM 753 C C . SER A 1 101 ? -8.806 2.678 25.270 1.00 84.00 101 SER A C 1
ATOM 755 O O . SER A 1 101 ? -8.768 1.589 24.707 1.00 84.00 101 SER A O 1
ATOM 757 N N . TRP A 1 102 ? -9.970 3.223 25.645 1.00 89.75 102 TRP A N 1
ATOM 758 C CA . TRP A 1 102 ? -11.263 2.577 25.394 1.00 89.75 102 TRP A CA 1
ATOM 759 C C . TRP A 1 102 ? -11.640 2.548 23.900 1.00 89.75 102 TRP A C 1
ATOM 761 O O . TRP A 1 102 ? -12.354 1.643 23.464 1.00 89.75 102 TRP A O 1
ATOM 771 N N . LEU A 1 103 ? -11.171 3.524 23.106 1.00 87.50 103 LEU A N 1
ATOM 772 C CA . LEU A 1 103 ? -11.364 3.529 21.653 1.00 87.50 103 LEU A CA 1
ATOM 773 C C . LEU A 1 103 ? -10.537 2.432 20.998 1.00 87.50 103 LEU A C 1
ATOM 775 O O . LEU A 1 103 ? -11.038 1.778 20.088 1.00 87.50 103 LEU A O 1
ATOM 779 N N . ASP A 1 104 ? -9.318 2.205 21.482 1.00 86.94 104 ASP A N 1
ATOM 780 C CA . ASP A 1 104 ? -8.440 1.159 20.964 1.00 86.94 104 ASP A CA 1
ATOM 781 C C . ASP A 1 104 ? -9.068 -0.230 21.150 1.00 86.94 104 ASP A C 1
ATOM 783 O O . ASP A 1 104 ? -9.280 -0.966 20.184 1.00 86.94 104 ASP A O 1
ATOM 787 N N . GLU A 1 105 ? -9.509 -0.546 22.371 1.00 88.44 105 GLU A N 1
ATOM 788 C CA . GLU A 1 105 ? -10.161 -1.824 22.671 1.00 88.44 105 GLU A CA 1
ATOM 789 C C . GLU A 1 105 ? -11.469 -2.007 21.882 1.00 88.44 105 GLU A C 1
ATOM 791 O O . GLU A 1 105 ? -11.743 -3.082 21.331 1.00 88.44 105 GLU A O 1
ATOM 796 N N . ARG A 1 106 ? -12.265 -0.939 21.743 1.00 89.62 106 ARG A N 1
ATOM 797 C CA . ARG A 1 106 ? -13.467 -0.952 20.903 1.00 89.62 106 ARG A CA 1
ATOM 798 C C . ARG A 1 106 ? -13.123 -1.205 19.436 1.00 89.62 106 ARG A C 1
ATOM 800 O O . ARG A 1 106 ? -13.781 -2.032 18.806 1.00 89.62 106 ARG A O 1
ATOM 807 N N . ASN A 1 107 ? -12.121 -0.518 18.894 1.00 88.31 107 ASN A N 1
ATOM 808 C CA . ASN A 1 107 ? -11.696 -0.652 17.504 1.00 88.31 107 ASN A CA 1
ATOM 809 C C . ASN A 1 107 ? -11.210 -2.072 17.217 1.00 88.31 107 ASN A C 1
ATOM 811 O O . ASN A 1 107 ? -11.629 -2.662 16.223 1.00 88.31 107 ASN A O 1
ATOM 815 N N . ILE A 1 108 ? -10.424 -2.662 18.119 1.00 88.62 108 ILE A N 1
ATOM 816 C CA . ILE A 1 108 ? -9.982 -4.058 18.024 1.00 88.62 108 ILE A CA 1
ATOM 817 C C . ILE A 1 108 ? -11.185 -5.005 17.955 1.00 88.62 108 ILE A C 1
ATOM 819 O O . ILE A 1 108 ? -11.254 -5.859 17.069 1.00 88.62 108 ILE A O 1
ATOM 823 N N . ASN A 1 109 ? -12.159 -4.849 18.853 1.00 92.00 109 ASN A N 1
ATOM 824 C CA . ASN A 1 109 ? -13.342 -5.711 18.884 1.00 92.00 109 ASN A CA 1
ATOM 825 C C . ASN A 1 109 ? -14.225 -5.543 17.637 1.00 92.00 109 ASN A C 1
ATOM 827 O O . ASN A 1 109 ? -14.707 -6.532 17.080 1.00 92.00 109 ASN A O 1
ATOM 831 N N . VAL A 1 110 ? -14.393 -4.310 17.154 1.00 90.44 110 VAL A N 1
ATOM 832 C CA . VAL A 1 110 ? -15.125 -4.016 15.915 1.00 90.44 110 VAL A CA 1
ATOM 833 C C . VAL A 1 110 ? -14.423 -4.636 14.710 1.00 90.44 110 VAL A C 1
ATOM 835 O O . VAL A 1 110 ? -15.069 -5.323 13.923 1.00 90.44 110 VAL A O 1
ATOM 838 N N . VAL A 1 111 ? -13.109 -4.454 14.579 1.00 88.81 111 VAL A N 1
ATOM 839 C CA . VAL A 1 111 ? -12.318 -4.995 13.466 1.00 88.81 111 VAL A CA 1
ATOM 840 C C . VAL A 1 111 ? -12.350 -6.523 13.461 1.00 88.81 111 VAL A C 1
ATOM 842 O O . VAL A 1 111 ? -12.579 -7.113 12.407 1.00 88.81 111 VAL A O 1
ATOM 845 N N . ARG A 1 112 ? -12.218 -7.177 14.624 1.00 88.44 112 ARG A N 1
ATOM 846 C CA . ARG A 1 112 ? -12.376 -8.639 14.751 1.00 88.44 112 ARG A CA 1
ATOM 847 C C . ARG A 1 112 ? -13.735 -9.106 14.240 1.00 88.44 112 ARG A C 1
ATOM 849 O O . ARG A 1 112 ? -13.795 -10.048 13.456 1.00 88.44 112 ARG A O 1
ATOM 856 N N . LYS A 1 113 ? -14.813 -8.428 14.647 1.00 88.25 113 LYS A N 1
ATOM 857 C CA . LYS A 1 113 ? -16.173 -8.758 14.209 1.00 88.25 113 LYS A CA 1
ATOM 858 C C . LYS A 1 113 ? -16.351 -8.552 12.706 1.00 88.25 113 LYS A C 1
ATOM 860 O O . LYS A 1 113 ? -16.888 -9.423 12.038 1.00 88.25 113 LYS A O 1
ATOM 865 N N . ILE A 1 114 ? -15.865 -7.433 12.167 1.00 86.38 114 ILE A N 1
ATOM 866 C CA . ILE A 1 114 ? -15.944 -7.141 10.731 1.00 86.38 114 ILE A CA 1
ATOM 867 C C . ILE A 1 114 ? -15.179 -8.191 9.928 1.00 86.38 114 ILE A C 1
ATOM 869 O O . ILE A 1 114 ? -15.730 -8.709 8.962 1.00 86.38 114 ILE A O 1
ATOM 873 N N . PHE A 1 115 ? -13.947 -8.535 10.315 1.00 83.62 115 PHE A N 1
ATOM 874 C CA . PHE A 1 115 ? -13.185 -9.571 9.617 1.00 83.62 115 PHE A CA 1
ATOM 875 C C . PHE A 1 115 ? -13.881 -10.923 9.681 1.00 83.62 115 PHE A C 1
ATOM 877 O O . PHE A 1 115 ? -13.975 -11.590 8.656 1.00 83.62 115 PHE A O 1
ATOM 884 N N . TYR A 1 116 ? -14.413 -11.298 10.845 1.00 82.25 116 TYR A N 1
ATOM 885 C CA . TYR A 1 116 ? -15.182 -12.529 10.985 1.00 82.25 116 TYR A CA 1
ATOM 886 C C . TYR A 1 116 ? -16.372 -12.548 10.015 1.00 82.25 116 TYR A C 1
ATOM 888 O O . TYR A 1 116 ? -16.480 -13.450 9.189 1.00 82.25 116 TYR A O 1
ATOM 896 N N . THR A 1 117 ? -17.201 -11.503 10.020 1.00 81.69 117 THR A N 1
ATOM 897 C CA . THR A 1 117 ? -18.370 -11.406 9.138 1.00 81.69 117 THR A CA 1
ATOM 898 C C . THR A 1 117 ? -17.989 -11.367 7.655 1.00 81.69 117 THR A C 1
ATOM 900 O O . THR A 1 117 ? -18.594 -12.070 6.852 1.00 81.69 117 THR A O 1
ATOM 903 N N . VAL A 1 118 ? -16.977 -10.588 7.261 1.00 78.81 118 VAL A N 1
ATOM 904 C CA . VAL A 1 118 ? -16.562 -10.457 5.851 1.00 78.81 118 VAL A CA 1
ATOM 905 C C . VAL A 1 118 ? -15.902 -11.731 5.321 1.00 78.81 118 VAL A C 1
ATOM 907 O O . VAL A 1 118 ? -16.063 -12.034 4.144 1.00 78.81 118 VAL A O 1
ATOM 910 N N . LEU A 1 119 ? -15.167 -12.476 6.150 1.00 74.94 119 LEU A N 1
ATOM 911 C CA . LEU A 1 119 ? -14.464 -13.688 5.714 1.00 74.94 119 LEU A CA 1
ATOM 912 C C . LEU A 1 119 ? -15.346 -14.942 5.776 1.00 74.94 119 LEU A C 1
ATOM 914 O O . LEU A 1 119 ? -15.215 -15.817 4.917 1.00 74.94 119 LEU A O 1
ATOM 918 N N . LEU A 1 120 ? -16.238 -15.044 6.768 1.00 76.19 120 LEU A N 1
ATOM 919 C CA . LEU A 1 120 ? -17.016 -16.262 7.028 1.00 76.19 120 LEU A CA 1
ATOM 920 C C . LEU A 1 120 ? -18.497 -16.139 6.666 1.00 76.19 120 LEU A C 1
ATOM 922 O O . LEU A 1 120 ? -19.043 -17.087 6.111 1.00 76.19 120 LEU A O 1
ATOM 926 N N . GLU A 1 121 ? -19.149 -15.006 6.934 1.00 73.12 121 GLU A N 1
ATOM 927 C CA . GLU A 1 121 ? -20.620 -14.907 6.901 1.00 73.12 121 GLU A CA 1
ATOM 928 C C . GLU A 1 121 ? -21.163 -14.286 5.600 1.00 73.12 121 GLU A C 1
ATOM 930 O O . GLU A 1 121 ? -22.132 -14.781 5.019 1.00 73.12 121 GLU A O 1
ATOM 935 N N . ASP A 1 122 ? -20.550 -13.204 5.113 1.00 70.19 122 ASP A N 1
ATOM 936 C CA . ASP A 1 122 ? -21.096 -12.370 4.038 1.00 70.19 122 ASP A CA 1
ATOM 937 C C . ASP A 1 122 ? -20.674 -12.847 2.635 1.00 70.19 122 ASP A C 1
ATOM 939 O O . ASP A 1 122 ? -19.729 -12.338 2.020 1.00 70.19 122 ASP A O 1
ATOM 943 N N . LYS A 1 123 ? -21.407 -13.832 2.095 1.00 66.44 123 LYS A N 1
ATOM 944 C CA . LYS A 1 123 ? -21.178 -14.368 0.736 1.00 66.44 123 LYS A CA 1
ATOM 945 C C . LYS A 1 123 ? -21.205 -13.290 -0.354 1.00 66.44 123 LYS A C 1
ATOM 947 O O . LYS A 1 123 ? -20.562 -13.456 -1.387 1.00 66.44 123 LYS A O 1
ATOM 952 N N . SER A 1 124 ? -21.910 -12.175 -0.136 1.00 66.81 124 SER A N 1
ATOM 953 C CA . SER A 1 124 ? -21.998 -11.079 -1.110 1.00 66.81 124 SER A CA 1
ATOM 954 C C . SER A 1 124 ? -20.693 -10.288 -1.254 1.00 66.81 124 SER A C 1
ATOM 956 O O . SER A 1 124 ? -20.466 -9.647 -2.280 1.00 66.81 124 SER A O 1
ATOM 958 N N . LYS A 1 125 ? -19.815 -10.358 -0.245 1.00 60.16 125 LYS A N 1
ATOM 959 C CA . LYS A 1 125 ? -18.516 -9.671 -0.199 1.00 60.16 125 LYS A CA 1
ATOM 960 C C . LYS A 1 125 ? -17.320 -10.609 -0.363 1.00 60.16 125 LYS A C 1
ATOM 962 O O . LYS A 1 125 ? -16.188 -10.161 -0.211 1.00 60.16 125 LYS A O 1
ATOM 967 N N . GLY A 1 126 ? -17.566 -11.874 -0.705 1.00 57.69 126 GLY A N 1
ATOM 968 C CA . GLY A 1 126 ? -16.523 -12.875 -0.939 1.00 57.69 126 GLY A CA 1
ATOM 969 C C . GLY A 1 126 ? -16.280 -13.844 0.220 1.00 57.69 126 GLY A C 1
ATOM 970 O O . GLY A 1 126 ? -15.311 -14.597 0.156 1.00 57.69 126 GLY A O 1
ATOM 971 N N . ALA A 1 127 ? -17.135 -13.865 1.252 1.00 64.69 127 ALA A N 1
ATOM 972 C CA . ALA A 1 127 ? -17.053 -14.881 2.300 1.00 64.69 127 ALA A CA 1
ATOM 973 C C . ALA A 1 127 ? -17.383 -16.279 1.757 1.00 64.69 127 ALA A C 1
ATOM 975 O O . ALA A 1 127 ? -18.278 -16.438 0.921 1.00 64.69 127 ALA A O 1
ATOM 976 N N . LEU A 1 128 ? -16.724 -17.313 2.287 1.00 62.00 128 LEU A N 1
ATOM 977 C CA . LEU A 1 128 ? -16.994 -18.700 1.886 1.00 62.00 128 LEU A CA 1
ATOM 978 C C . LEU A 1 128 ? -18.367 -19.199 2.373 1.00 62.00 128 LEU A C 1
ATOM 980 O O . LEU A 1 128 ? -18.980 -20.051 1.728 1.00 62.00 128 LEU A O 1
ATOM 984 N N . GLY A 1 129 ? -18.884 -18.677 3.492 1.00 65.38 129 GLY A N 1
ATOM 985 C CA . GLY A 1 129 ? -20.085 -19.213 4.144 1.00 65.38 129 GLY A CA 1
ATOM 986 C C . GLY A 1 129 ? -19.851 -20.522 4.909 1.00 65.38 129 GLY A C 1
ATOM 987 O O . GLY A 1 129 ? -20.821 -21.144 5.333 1.00 65.38 129 GLY A O 1
ATOM 988 N N . TYR A 1 130 ? -18.596 -20.971 5.024 1.00 64.44 130 TYR A N 1
ATOM 989 C CA . TYR A 1 130 ? -18.145 -22.153 5.764 1.00 64.44 130 TYR A CA 1
ATOM 990 C C . TYR A 1 130 ? -16.647 -22.024 6.101 1.00 64.44 130 TYR A C 1
ATOM 992 O O . TYR A 1 130 ? -15.915 -21.313 5.409 1.00 64.44 130 TYR A O 1
ATOM 1000 N N . GLU A 1 131 ? -16.174 -22.722 7.140 1.00 61.94 131 GLU A N 1
ATOM 1001 C CA . GLU A 1 131 ? -14.737 -22.840 7.429 1.00 61.94 131 GLU A CA 1
ATOM 1002 C C . GLU A 1 131 ? -14.044 -23.592 6.283 1.00 61.94 131 GLU A C 1
ATOM 1004 O O . GLU A 1 131 ? -14.421 -24.709 5.920 1.00 61.94 131 GLU A O 1
ATOM 1009 N N . SER A 1 132 ? -13.065 -22.953 5.643 1.00 56.38 132 SER A N 1
ATOM 1010 C CA . SER A 1 132 ? -12.534 -23.414 4.362 1.00 56.38 132 SER A CA 1
ATOM 1011 C C . SER A 1 132 ? -11.878 -24.799 4.432 1.00 56.38 132 SER A C 1
ATOM 1013 O O . SER A 1 132 ? -10.965 -25.017 5.227 1.00 56.38 132 SER A O 1
ATOM 1015 N N . LYS A 1 133 ? -12.231 -25.687 3.497 1.00 52.00 133 LYS A N 1
ATOM 1016 C CA . LYS A 1 133 ? -11.374 -26.795 3.044 1.00 52.00 133 LYS A CA 1
ATOM 1017 C C . LYS A 1 133 ? -10.812 -26.422 1.673 1.00 52.00 133 LYS A C 1
ATOM 1019 O O . LYS A 1 133 ? -11.343 -26.853 0.652 1.00 52.00 133 LYS A O 1
ATOM 1024 N N . PHE A 1 134 ? -9.809 -25.546 1.621 1.00 55.75 134 PHE A N 1
ATOM 1025 C CA . PHE A 1 134 ? -9.172 -25.224 0.343 1.00 55.75 134 PHE A CA 1
ATOM 1026 C C . PHE A 1 134 ? -8.362 -26.431 -0.140 1.00 55.75 134 PHE A C 1
ATOM 1028 O O . PHE A 1 134 ? -7.276 -26.709 0.359 1.00 55.75 134 PHE A O 1
ATOM 1035 N N . LEU A 1 135 ? -8.889 -27.146 -1.133 1.00 55.88 135 LEU A N 1
ATOM 1036 C CA . LEU A 1 135 ? -8.062 -27.953 -2.022 1.00 55.88 135 LEU A CA 1
ATOM 1037 C C . LEU A 1 135 ? -7.421 -26.977 -3.012 1.00 55.88 135 LEU A C 1
ATOM 1039 O O . LEU A 1 135 ? -8.135 -26.280 -3.735 1.00 55.88 135 LEU A O 1
ATOM 1043 N N . PHE A 1 136 ? -6.092 -26.875 -3.015 1.00 53.19 136 PHE A N 1
ATOM 1044 C CA . PHE A 1 136 ? -5.375 -26.044 -3.981 1.00 53.19 136 PHE A CA 1
ATOM 1045 C C . PHE A 1 136 ? -5.748 -26.492 -5.401 1.00 53.19 136 PHE A C 1
ATOM 1047 O O . PHE A 1 136 ? -5.351 -27.566 -5.842 1.00 53.19 136 PHE A O 1
ATOM 1054 N N . LYS A 1 137 ? -6.537 -25.677 -6.118 1.00 59.94 137 LYS A N 1
ATOM 1055 C CA . LYS A 1 137 ? -6.933 -25.960 -7.510 1.00 59.94 137 LYS A CA 1
ATOM 1056 C C . LYS A 1 137 ? -5.724 -25.974 -8.452 1.00 59.94 137 LYS A C 1
ATOM 1058 O O . LYS A 1 137 ? -5.745 -26.674 -9.457 1.00 59.94 137 LYS A O 1
ATOM 1063 N N . TYR A 1 138 ? -4.690 -25.206 -8.116 1.00 61.69 138 TYR A N 1
ATOM 1064 C CA . TYR A 1 138 ? -3.425 -25.146 -8.836 1.00 61.69 138 TYR A CA 1
ATOM 1065 C C . TYR A 1 138 ? -2.277 -25.372 -7.858 1.00 61.69 138 TYR A C 1
ATOM 1067 O O . TYR A 1 138 ? -2.141 -24.627 -6.886 1.00 61.69 138 TYR A O 1
ATOM 1075 N N . LEU A 1 139 ? -1.458 -26.391 -8.124 1.00 62.84 139 LEU A N 1
ATOM 1076 C CA . LEU A 1 139 ? -0.162 -26.548 -7.475 1.00 62.84 139 LEU A CA 1
ATOM 1077 C C . LEU A 1 139 ? 0.858 -25.709 -8.256 1.00 62.84 139 LEU A C 1
ATOM 1079 O O . LEU A 1 139 ? 0.993 -25.909 -9.464 1.00 62.84 139 LEU A O 1
ATOM 1083 N N . PRO A 1 140 ? 1.559 -24.762 -7.612 1.00 58.72 140 PRO A N 1
ATOM 1084 C CA . PRO A 1 140 ? 2.641 -24.049 -8.270 1.00 58.72 140 PRO A CA 1
ATOM 1085 C C . PRO A 1 140 ? 3.790 -25.024 -8.568 1.00 58.72 140 PRO A C 1
ATOM 1087 O O . PRO A 1 140 ? 4.349 -25.631 -7.656 1.00 58.72 140 PRO A O 1
ATOM 1090 N N . GLU A 1 141 ? 4.142 -25.173 -9.845 1.00 64.50 141 GLU A N 1
ATOM 1091 C CA . GLU A 1 141 ? 5.307 -25.941 -10.294 1.00 64.50 141 GLU A CA 1
ATOM 1092 C C . GLU A 1 141 ? 6.494 -24.999 -10.533 1.00 64.50 141 GLU A C 1
ATOM 1094 O O . GLU A 1 141 ? 6.382 -23.991 -11.239 1.00 64.50 141 GLU A O 1
ATOM 1099 N N . PHE A 1 142 ? 7.659 -25.334 -9.971 1.00 50.34 142 PHE A N 1
ATOM 1100 C CA . PHE A 1 142 ? 8.897 -24.611 -10.257 1.00 50.34 142 PHE A CA 1
ATOM 1101 C C . PHE A 1 142 ? 9.271 -24.793 -11.738 1.00 50.34 142 PHE A C 1
ATOM 1103 O O . PHE A 1 142 ? 9.531 -25.906 -12.183 1.00 50.34 142 PHE A O 1
ATOM 1110 N N . GLY A 1 143 ? 9.301 -23.692 -12.498 1.00 59.09 143 GLY A N 1
ATOM 1111 C CA . GLY A 1 143 ? 9.731 -23.672 -13.905 1.00 59.09 143 GLY A CA 1
ATOM 1112 C C . GLY A 1 143 ? 8.627 -23.427 -14.939 1.00 59.09 143 GLY A C 1
ATOM 1113 O O . GLY A 1 143 ? 8.939 -23.295 -16.120 1.00 59.09 143 GLY A O 1
ATOM 1114 N N . LYS A 1 144 ? 7.357 -23.308 -14.527 1.00 56.62 144 LYS A N 1
ATOM 1115 C CA . LYS A 1 144 ? 6.225 -23.075 -15.440 1.00 56.62 144 LYS A CA 1
ATOM 1116 C C . LYS A 1 144 ? 5.468 -21.788 -15.086 1.00 56.62 144 LYS A C 1
ATOM 1118 O O . LYS A 1 144 ? 4.375 -21.817 -14.532 1.00 56.62 144 LYS A O 1
ATOM 1123 N N . MET A 1 145 ? 6.050 -20.637 -15.426 1.00 55.69 145 MET A N 1
ATOM 1124 C CA . MET A 1 145 ? 5.371 -19.332 -15.360 1.00 55.69 145 MET A CA 1
ATOM 1125 C C . MET A 1 145 ? 4.545 -19.140 -16.642 1.00 55.69 145 MET A C 1
ATOM 1127 O O . MET A 1 145 ? 4.969 -18.453 -17.560 1.00 55.69 145 MET A O 1
ATOM 1131 N N . SER A 1 146 ? 3.404 -19.828 -16.758 1.00 54.69 146 SER A N 1
ATOM 1132 C CA . SER A 1 146 ? 2.564 -19.773 -17.972 1.00 54.69 146 SER A CA 1
ATOM 1133 C C . SER A 1 146 ? 1.520 -18.649 -17.953 1.00 54.69 146 SER A C 1
ATOM 1135 O O . SER A 1 146 ? 0.683 -18.584 -18.852 1.00 54.69 146 SER A O 1
ATOM 1137 N N . THR A 1 147 ? 1.512 -17.807 -16.920 1.00 64.50 147 THR A N 1
ATOM 1138 C CA . THR A 1 147 ? 0.539 -16.721 -16.790 1.00 64.50 147 THR A CA 1
ATOM 1139 C C . THR A 1 147 ? 1.084 -15.476 -17.472 1.00 64.50 147 THR A C 1
ATOM 1141 O O . THR A 1 147 ? 2.090 -14.925 -17.030 1.00 64.50 147 THR A O 1
ATOM 1144 N N . GLU A 1 148 ? 0.419 -15.035 -18.538 1.00 69.00 148 GLU A N 1
ATOM 1145 C CA . GLU A 1 148 ? 0.742 -13.771 -19.199 1.00 69.00 148 GLU A CA 1
ATOM 1146 C C . GLU A 1 148 ? 0.660 -12.602 -18.209 1.00 69.00 148 GLU A C 1
ATOM 1148 O O . GLU A 1 148 ? -0.134 -12.609 -17.259 1.00 69.00 148 GLU A O 1
ATOM 1153 N N . ARG A 1 149 ? 1.501 -11.589 -18.426 1.00 68.88 149 ARG A N 1
ATOM 1154 C CA . ARG A 1 149 ? 1.492 -10.367 -17.627 1.00 68.88 149 ARG A CA 1
ATOM 1155 C C . ARG A 1 149 ? 0.166 -9.633 -17.807 1.00 68.88 149 ARG A C 1
ATOM 1157 O O . ARG A 1 149 ? -0.287 -9.399 -18.925 1.00 68.88 149 ARG A O 1
ATOM 1164 N N . GLY A 1 150 ? -0.423 -9.214 -16.696 1.00 63.25 150 GLY A N 1
ATOM 1165 C CA . GLY A 1 150 ? -1.615 -8.388 -16.662 1.00 63.25 150 GLY 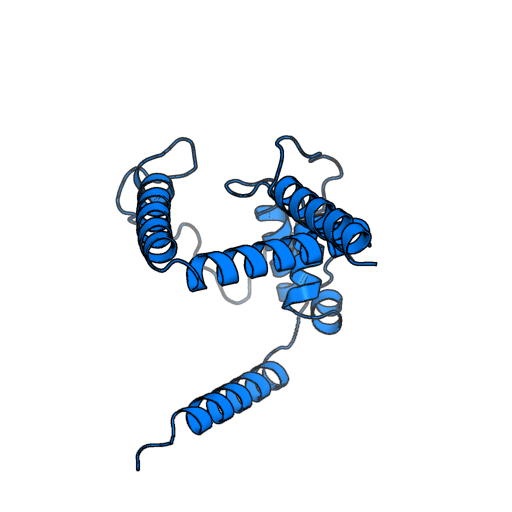A CA 1
ATOM 1166 C C . GLY A 1 150 ? -1.356 -7.074 -17.387 1.00 63.25 150 GLY A C 1
ATOM 1167 O O . GLY A 1 150 ? -0.481 -6.298 -17.003 1.00 63.25 150 GLY A O 1
ATOM 1168 N N . VAL A 1 151 ? -2.119 -6.827 -18.448 1.00 65.50 151 VAL A N 1
ATOM 1169 C CA . VAL A 1 151 ? -2.073 -5.572 -19.197 1.00 65.50 151 VAL A CA 1
ATOM 1170 C C . VAL A 1 151 ? -2.989 -4.568 -18.508 1.00 65.50 151 VAL A C 1
ATOM 1172 O O . VAL A 1 151 ? -4.134 -4.883 -18.178 1.00 65.50 151 VAL A O 1
ATOM 1175 N N . ALA A 1 152 ? -2.507 -3.339 -18.316 1.00 56.03 152 ALA A N 1
ATOM 1176 C CA . ALA A 1 152 ? -3.335 -2.245 -17.829 1.00 56.03 152 ALA A CA 1
ATOM 1177 C C . ALA A 1 152 ? -4.441 -1.947 -18.855 1.00 56.03 152 ALA A C 1
ATOM 1179 O O . ALA A 1 152 ? -4.231 -1.248 -19.845 1.00 56.03 152 ALA A O 1
ATOM 1180 N N . THR A 1 153 ? -5.641 -2.487 -18.650 1.00 53.53 153 THR A N 1
ATOM 1181 C CA . THR A 1 153 ? -6.787 -2.138 -19.488 1.00 53.53 153 THR A CA 1
ATOM 1182 C C . THR A 1 153 ? -7.172 -0.690 -19.210 1.00 53.53 153 THR A C 1
ATOM 1184 O O . THR A 1 153 ? -7.493 -0.342 -18.074 1.00 53.53 153 THR A O 1
ATOM 1187 N N . ALA A 1 154 ? -7.211 0.147 -20.250 1.00 50.31 154 ALA A N 1
ATOM 1188 C CA . ALA A 1 154 ? -7.551 1.575 -20.186 1.00 50.31 154 ALA A CA 1
ATOM 1189 C C . ALA A 1 154 ? -8.977 1.887 -19.666 1.00 50.31 154 ALA A C 1
ATOM 1191 O O . ALA A 1 154 ? -9.428 3.030 -19.714 1.00 50.31 154 ALA A O 1
ATOM 1192 N N . ARG A 1 155 ? -9.724 0.883 -19.193 1.00 44.69 155 ARG A N 1
ATOM 1193 C CA . ARG A 1 155 ? -11.116 0.998 -18.759 1.00 44.69 155 ARG A CA 1
ATOM 1194 C C . ARG A 1 155 ? -11.416 0.134 -17.541 1.00 44.69 155 ARG A C 1
ATOM 1196 O O . ARG A 1 155 ? -12.190 -0.808 -17.608 1.00 44.69 155 ARG A O 1
ATOM 1203 N N . THR A 1 156 ? -10.905 0.556 -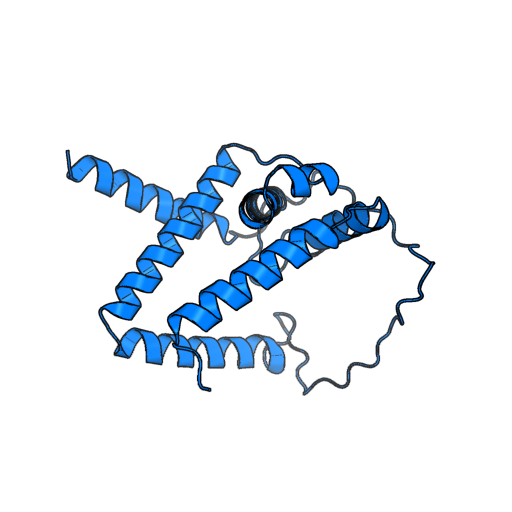16.400 1.00 44.81 156 THR A N 1
ATOM 1204 C CA . THR A 1 156 ? -11.663 0.457 -15.149 1.00 44.81 156 THR A CA 1
ATOM 1205 C C . THR A 1 156 ? -11.547 1.805 -14.469 1.00 44.81 156 THR A C 1
ATOM 1207 O O . THR A 1 156 ? -10.757 2.003 -13.550 1.00 44.81 156 THR A O 1
ATOM 1210 N N . GLY A 1 157 ? -12.300 2.772 -15.003 1.00 41.91 157 GLY A N 1
ATOM 1211 C CA . GLY A 1 157 ? -12.613 3.980 -14.255 1.00 41.91 157 GLY A CA 1
ATOM 1212 C C . GLY A 1 157 ? -13.196 3.589 -12.900 1.00 41.91 157 GLY A C 1
ATOM 1213 O O . GLY A 1 157 ? -13.802 2.525 -12.767 1.00 41.91 157 GLY A O 1
ATOM 1214 N N . VAL A 1 158 ? -12.964 4.436 -11.904 1.00 48.72 158 VAL A N 1
ATOM 1215 C CA . VAL A 1 158 ? -13.483 4.321 -10.540 1.00 48.72 158 VAL A CA 1
ATOM 1216 C C . VAL A 1 158 ? -14.997 4.057 -10.595 1.00 48.72 158 VAL A C 1
ATOM 1218 O O . VAL A 1 158 ? -15.790 4.981 -10.733 1.00 48.72 158 VAL A O 1
ATOM 1221 N N . THR A 1 159 ? -15.419 2.789 -10.559 1.00 53.03 159 THR A N 1
ATOM 1222 C CA . THR A 1 159 ? -16.845 2.413 -10.615 1.00 53.03 159 THR A CA 1
ATOM 1223 C C . THR A 1 159 ? -17.522 2.604 -9.261 1.00 53.03 159 THR A C 1
ATOM 1225 O O . THR A 1 159 ? -18.739 2.751 -9.191 1.00 53.03 159 THR A O 1
ATOM 1228 N N . LYS A 1 160 ? -16.736 2.634 -8.179 1.00 60.00 160 LYS A N 1
ATOM 1229 C CA . LYS A 1 160 ? -17.170 2.892 -6.802 1.00 60.00 160 LYS A CA 1
ATOM 1230 C C . LYS A 1 160 ? -16.148 3.789 -6.102 1.00 60.00 160 LYS A C 1
ATOM 1232 O O . LYS A 1 160 ? -14.963 3.656 -6.399 1.00 60.00 160 LYS A O 1
ATOM 1237 N N . PRO A 1 161 ? -16.563 4.671 -5.173 1.00 63.41 161 PRO A N 1
ATOM 1238 C CA . PRO A 1 161 ? -15.622 5.483 -4.407 1.00 63.41 161 PRO A CA 1
ATOM 1239 C C . PRO A 1 161 ? -14.679 4.568 -3.614 1.00 63.41 161 PRO A C 1
ATOM 1241 O O . PRO A 1 161 ? -15.117 3.866 -2.704 1.00 63.41 161 PRO A O 1
ATOM 1244 N N . GLY A 1 162 ? -13.403 4.552 -3.999 1.00 78.38 162 GLY A N 1
ATOM 1245 C CA . GLY A 1 162 ? -12.365 3.754 -3.349 1.00 78.38 162 GLY A CA 1
ATOM 1246 C C . GLY A 1 162 ? -11.766 4.438 -2.121 1.00 78.38 162 GLY A C 1
ATOM 1247 O O . GLY A 1 162 ? -12.114 5.570 -1.770 1.00 78.38 162 GLY A O 1
ATOM 1248 N N . ILE A 1 163 ? -10.809 3.755 -1.492 1.00 83.56 163 ILE A N 1
ATOM 1249 C CA . ILE A 1 163 ? -10.066 4.232 -0.310 1.00 83.56 163 ILE A CA 1
ATOM 1250 C C . ILE A 1 163 ? -9.387 5.603 -0.513 1.00 83.56 163 ILE A C 1
ATOM 1252 O O . ILE A 1 163 ? -9.171 6.350 0.440 1.00 83.56 163 ILE A O 1
ATOM 1256 N N . GLU A 1 164 ? -9.123 5.970 -1.766 1.00 86.81 164 GLU A N 1
ATOM 1257 C CA . GLU A 1 164 ? -8.552 7.254 -2.184 1.00 86.81 164 GLU A CA 1
ATOM 1258 C C . GLU A 1 164 ? -9.367 8.458 -1.707 1.00 86.81 164 GLU A C 1
ATOM 1260 O O . GLU A 1 164 ? -8.793 9.501 -1.411 1.00 86.81 164 GLU A O 1
ATOM 1265 N N . ARG A 1 165 ? -10.694 8.327 -1.562 1.00 86.00 165 ARG A N 1
ATOM 1266 C CA . ARG A 1 165 ? -11.534 9.414 -1.037 1.00 86.00 165 ARG A CA 1
ATOM 1267 C C . ARG A 1 165 ? -11.197 9.728 0.416 1.00 86.00 165 ARG A C 1
ATOM 1269 O O . ARG A 1 165 ? -11.112 10.895 0.781 1.00 86.00 165 ARG A O 1
ATOM 1276 N N . THR A 1 166 ? -10.997 8.701 1.236 1.00 85.69 166 THR A N 1
ATOM 1277 C CA . THR A 1 166 ? -10.597 8.873 2.638 1.00 85.69 166 THR A CA 1
ATOM 1278 C C . THR A 1 166 ? -9.216 9.511 2.723 1.00 85.69 166 THR A C 1
ATOM 1280 O O . THR A 1 166 ? -9.023 10.432 3.510 1.00 85.69 166 THR A O 1
ATOM 1283 N N . ALA A 1 167 ? -8.290 9.071 1.868 1.00 87.44 167 ALA A N 1
ATOM 1284 C CA . ALA A 1 167 ? -6.946 9.632 1.780 1.00 87.44 167 ALA A CA 1
ATOM 1285 C C . ALA A 1 167 ? -6.934 11.097 1.301 1.00 87.44 167 ALA A C 1
ATOM 1287 O O . ALA A 1 167 ? -6.148 11.909 1.779 1.00 87.44 167 ALA A O 1
ATOM 1288 N N . LEU A 1 168 ? -7.823 11.459 0.376 1.00 89.19 168 LEU A N 1
ATOM 1289 C CA . LEU A 1 168 ? -7.980 12.839 -0.074 1.00 89.19 168 LEU A CA 1
ATOM 1290 C C . LEU A 1 168 ? -8.549 13.727 1.039 1.00 89.19 168 LEU A C 1
ATOM 1292 O O . LEU A 1 168 ? -8.043 14.819 1.273 1.00 89.19 168 LEU A O 1
ATOM 1296 N N . LEU A 1 169 ? -9.582 13.256 1.743 1.00 89.81 169 LEU A N 1
ATOM 1297 C CA . LEU A 1 169 ? -10.200 13.996 2.846 1.00 89.81 169 LEU A CA 1
ATOM 1298 C C . LEU A 1 169 ? -9.213 14.255 3.987 1.00 89.81 169 LEU A C 1
ATOM 1300 O O . LEU A 1 169 ? -9.180 15.361 4.525 1.00 89.81 169 LEU A O 1
ATOM 1304 N N . SER A 1 170 ? -8.387 13.272 4.349 1.00 87.06 170 SER A N 1
ATOM 1305 C CA . SER A 1 170 ? -7.357 13.476 5.370 1.00 87.06 170 SER A CA 1
ATOM 1306 C C . SER A 1 170 ? -6.306 14.494 4.933 1.00 87.06 170 SER A C 1
ATOM 1308 O O . SER A 1 170 ? -5.856 15.290 5.751 1.00 87.06 170 SER A O 1
ATOM 1310 N N . LEU A 1 171 ? -5.947 14.517 3.648 1.00 89.38 171 LEU A N 1
ATOM 1311 C CA . LEU A 1 171 ? -5.003 15.497 3.120 1.00 89.38 171 LEU A CA 1
ATOM 1312 C C . LEU A 1 171 ? -5.578 16.920 3.140 1.00 89.38 171 LEU A C 1
ATOM 1314 O O . LEU A 1 171 ? -4.894 17.836 3.585 1.00 89.38 171 LEU A O 1
ATOM 1318 N N . ILE A 1 172 ? -6.835 17.099 2.722 1.00 90.50 172 ILE A N 1
ATOM 1319 C CA . ILE A 1 172 ? -7.516 18.406 2.733 1.00 90.50 172 ILE A CA 1
ATOM 1320 C C . ILE A 1 172 ? -7.661 18.926 4.165 1.00 90.50 172 ILE A C 1
ATOM 1322 O O . ILE A 1 172 ? -7.209 20.024 4.466 1.00 90.50 172 ILE A O 1
ATOM 1326 N N . THR A 1 173 ? -8.213 18.110 5.067 1.00 88.75 173 THR A N 1
ATOM 1327 C CA . THR A 1 173 ? -8.427 18.505 6.473 1.00 88.75 173 THR A CA 1
ATOM 1328 C C . THR A 1 173 ? -7.130 18.863 7.197 1.00 88.75 173 THR A C 1
ATOM 1330 O O . THR A 1 173 ? -7.124 19.729 8.070 1.00 88.75 173 THR A O 1
ATOM 1333 N N . PHE A 1 174 ? -6.018 18.209 6.850 1.00 85.06 174 PHE A N 1
ATOM 1334 C CA . PHE A 1 174 ? -4.713 18.553 7.401 1.00 85.06 174 PHE A CA 1
ATOM 1335 C C . PHE A 1 174 ? -4.136 19.833 6.782 1.00 85.06 174 PHE A C 1
ATOM 1337 O O . PHE A 1 174 ? -3.534 20.624 7.502 1.00 85.06 174 PHE A O 1
ATOM 1344 N N . SER A 1 175 ? -4.341 20.054 5.479 1.00 83.00 175 SER A N 1
ATOM 1345 C CA . SER A 1 175 ? -3.919 21.281 4.792 1.00 83.00 175 SER A CA 1
ATOM 1346 C C . SER A 1 175 ? -4.619 22.515 5.364 1.00 83.00 175 SER A C 1
ATOM 1348 O O . SER A 1 175 ? -3.947 23.484 5.687 1.00 83.00 175 SER A O 1
ATOM 1350 N N . GLU A 1 176 ? -5.938 22.454 5.564 1.00 77.75 176 GLU A N 1
ATOM 1351 C CA . GLU A 1 176 ? -6.729 23.568 6.117 1.00 77.75 176 GLU A CA 1
ATOM 1352 C C . GLU A 1 176 ? -6.300 23.930 7.547 1.00 77.75 176 GLU A C 1
ATOM 1354 O O . GLU A 1 176 ? -6.232 25.100 7.908 1.00 77.75 176 GLU A O 1
ATOM 1359 N N . ARG A 1 177 ? -5.930 22.933 8.360 1.00 71.38 177 ARG A N 1
ATOM 1360 C CA . ARG A 1 177 ? -5.415 23.166 9.718 1.00 71.38 177 ARG A CA 1
ATOM 1361 C C . ARG A 1 177 ? -4.017 23.796 9.731 1.00 71.38 177 ARG A C 1
ATOM 1363 O O . ARG A 1 177 ? -3.645 24.420 10.721 1.00 71.38 177 ARG A O 1
ATOM 1370 N N . GLY A 1 178 ? -3.229 23.601 8.674 1.00 62.25 178 GLY A N 1
ATOM 1371 C CA . GLY A 1 178 ? -1.919 24.237 8.525 1.00 62.25 178 GLY A CA 1
ATOM 1372 C C . GLY A 1 178 ? -2.022 25.751 8.339 1.00 62.25 178 GLY A C 1
ATOM 1373 O O . GLY A 1 178 ? -1.202 26.478 8.895 1.00 62.25 178 GLY A O 1
ATOM 1374 N N . ASP A 1 179 ? -3.059 26.211 7.636 1.00 60.34 179 ASP A N 1
ATOM 1375 C CA . ASP A 1 179 ? -3.297 27.633 7.367 1.00 60.34 179 ASP A CA 1
ATOM 1376 C C . ASP A 1 179 ? -3.828 28.394 8.600 1.00 60.34 179 ASP A C 1
ATOM 1378 O O . ASP A 1 179 ? -3.613 29.595 8.712 1.00 60.34 179 ASP A O 1
ATOM 1382 N N . GLU A 1 180 ? -4.463 27.712 9.563 1.00 59.16 180 GLU A N 1
ATOM 1383 C CA . GLU A 1 180 ? -4.924 28.312 10.832 1.00 59.16 180 GLU A CA 1
ATOM 1384 C C . GLU A 1 180 ? -3.817 28.466 11.900 1.00 59.16 180 GLU A C 1
ATOM 1386 O O . GLU A 1 180 ? -4.056 29.057 12.954 1.00 59.16 180 GLU A O 1
ATOM 1391 N N . MET A 1 181 ? -2.616 27.918 11.670 1.00 50.44 181 MET A N 1
ATOM 1392 C CA . MET A 1 181 ? -1.489 27.963 12.621 1.00 50.44 181 MET A CA 1
ATOM 1393 C C . MET A 1 181 ? -0.334 28.889 12.190 1.00 50.44 181 MET A C 1
ATOM 1395 O O . MET A 1 181 ? 0.735 28.846 12.807 1.00 50.44 181 MET A O 1
ATOM 1399 N N . LEU A 1 182 ? -0.543 29.719 11.162 1.00 44.09 182 LEU A N 1
ATOM 1400 C CA . LEU A 1 182 ? 0.361 30.788 10.709 1.00 44.09 182 LEU A CA 1
ATOM 1401 C C . LEU A 1 182 ? -0.265 32.166 10.958 1.00 44.09 182 LEU A C 1
ATOM 1403 O O . LEU A 1 182 ? 0.517 33.096 11.258 1.00 44.09 182 LEU A O 1
#

InterPro domains:
  IPR037473 Rubber oxygenase Lcp-like [PTHR37539] (10-170)

Foldseek 3Di:
DDDDPVVVVVVVVVVVVVCCVPPDDQDQLQLLVVQCVLLVPDCAPDFNHHSLLVLLVCCVPVHDVSSVSSVRDDHDPLSVLLVVLVVLVVVVVVVVCVVPVVVVVVVVVVVVVVCCCLQAPDVVNPHPVDDDPDDPPDDDDPPDPPDGRDDPDPDDDSPDDGNSVSSVVSSVVVVVVVVVVD

Organism: NCBI:txid363999

=== Feature glossary ===
The record interleaves many kinds of information about one protein. Here is each kind framed as the question it answers.

Q: What does the local fold look like, residue by residue?
A: The Foldseek 3Di string encodes local tertiary geometry as a 20-letter alphabet — one character per residue — derived from the relative positions of nearby Cα atoms. Unlike the amino-acid sequence, 3Di is a direct function of the 3D structure, so two proteins with the same fold have similar 3Di strings even at low sequence identity.

Q: Which residues are in helices, strands, or loops?
A: The SS8 string is DSSP's per-residue secondary-structure call. α-helix (H) means an i→i+4 H-bond ladder; β-strand (E) means the residue participates in a β-sheet; 3₁₀ (G) and π (I) are tighter and wider helices; T/S are turns/bends; '-' is loop.

Q: How big and how compact is the whole molecule?
A: Radius of gyration (Rg) is the root-mean-square distance of Cα atoms from their centroid — a single number for overall size and compactness. A globular domain of N residues has Rg ≈ 2.2·N^0.38 Å; an extended or disordered chain has a much larger Rg. The Cα contact count is the number of residue pairs whose Cα atoms are within 8 Å and are more than four positions apart in sequence — a standard proxy for tertiary packing density. The bounding box is the smallest axis-aligned box enclosing all Cα atoms.

Q: Where is each backbone atom in 3D?
A: Structure coordinates are given as an mmCIF _atom_site loop: one row per atom with element, residue name, chain id, sequence number, and x/y/z position in Å. Only the four main-chain atoms per residue are included here; side chains are omitted to keep the record compact.

Q: What is the amino-acid chain?
A: Primary structure: the covalent order of the twenty standard amino acids along the backbone. Two proteins with the same sequence will (almost always) fold to the same structure; two with 30% identity often share a fold but not the details.

Q: What if only a Cα trace is available?
A: Three-state secondary structure (P-SEA) collapses the eight DSSP classes into helix (a), strand (b), and coil (c). P-SEA assigns these from Cα geometry alone — distances and angles — without requiring backbone oxygens, so it works on any Cα trace.

Q: What family and function is it annotated with?
A: Database cross-references. InterPro integrates a dozen domain/family signature databases into unified entries with residue-range hits. GO terms attach function/process/location labels with evidence codes. CATH codes position the fold in a four-level structural taxonomy. Organism is the NCBI-taxonomy species name.

Q: How confident is the AlphaFold model at each residue?
A: pLDDT is the predicted lDDT-Cα score: AlphaFold's confidence that the local environment of each residue (all inter-atomic distances within 15 Å) is correctly placed. It is a per-residue number between 0 and 100, with higher meaning more reliable.

Q: How mobile is each atom in the crystal?
A: B-factor (Debye–Waller factor) reflects atomic displacement in the crystal lattice. It is an experimental observable (units Å²), not a prediction; low values mean the atom is pinned down, high values mean it moves or is heterogeneous across the crystal.

Q: Which residues are buried vs exposed?
A: SASA measures how much of the protein is reachable by solvent. It is computed by rolling a water-sized probe over the atomic surface and summing the exposed area (Å²). Per-residue SASA distinguishes core (buried, low SASA) from surface (exposed, high SASA) residues; total SASA is a whole-molecule size measure.

Q: What do the diagnostic plots show?
A: Plot images: a contact map (which residues are close in 3D, as an N×N binary image), a Ramachandran scatter (backbone torsion angles, revealing secondary-structure composition at a glance), and — for AlphaFold structures — a PAE heatmap (pairwise prediction confidence).

Q: What known structures does this most resemble?
A: The Foldseek neighbor list gives the closest experimentally determined structures in the PDB, ranked by structural alignment. TM-score near 1 means near-identical fold; near 0.3 means only rough topology match. This is how one finds what a novel AlphaFold prediction most resembles in the solved-structure universe.

Q: Are the domains correctly placed relative to each other?
A: Predicted aligned error is AlphaFold's pairwise confidence. Unlike pLDDT (per-residue), PAE is per-residue-pair and captures whether two parts of the structure are correctly placed relative to each other. Units are ångströms of expected positional error.

Q: What do the rendered images show?
A: Structure images are PyMOL renders from six orthogonal camera directions. Cartoon representation draws helices as coils and strands as arrows; sticks shows the backbone as bonds; surface shows the solvent-excluded envelope. Rainbow coloring maps sequence position to hue (blue→red, N→C); chain coloring assigns a distinct color per polypeptide.

Q: What are the backbone torsion angles?
A: φ (phi) and ψ (psi) are the two rotatable backbone dihedrals per residue: φ is the C(i-1)–N–Cα–C torsion, ψ is the N–Cα–C–N(i+1) torsion, both in degrees on (−180°, 180°]. α-helical residues cluster near (−60°, −45°); β-strand residues near (−120°, +130°). A Ramachandran plot is simply a scatter of (φ, ψ) for every residue.